Protein AF-A0A8T4TAS7-F1 (afdb_monomer_lite)

pLDDT: mean 88.68, std 10.16, range [43.97, 97.62]

Radius of gyration: 20.73 Å; chains: 1; bounding box: 44×50×58 Å

Foldseek 3Di:
DPPVVVVLLLLLLLLLQLLLLLLCLVVDPDPVSLLVSLVSLCVSQPVPDVVSSVQSPVDSVSVNVSSVVSSVVSLVVCVVVCVVCVVVLLVLLQVLLQVVQLVCQQPLLVNLVSLCLLQPSLDDQDFQDFVNQLVVQQVVQVVVVHDSPDDTGDRVVVSSVVSSVVSSVQWDFDDDPPGGRTIGGPSVVSSVSLNRSSSSSSSSNSSVVVVVVVVVVVVVVVVVVVD

Structure (mmCIF, N/CA/C/O backbone):
data_AF-A0A8T4TAS7-F1
#
_entry.id   AF-A0A8T4TAS7-F1
#
loop_
_atom_site.group_PDB
_atom_site.id
_atom_site.type_symbol
_atom_site.label_atom_id
_atom_site.label_alt_id
_atom_site.label_comp_id
_atom_site.label_asym_id
_atom_site.label_entity_id
_atom_site.label_seq_id
_atom_site.pdbx_PDB_ins_code
_atom_site.Cartn_x
_atom_site.Cartn_y
_atom_site.Cartn_z
_atom_site.occupancy
_atom_site.B_iso_or_equiv
_atom_site.auth_seq_id
_atom_site.auth_comp_id
_atom_site.auth_asym_id
_atom_site.auth_atom_id
_atom_site.pdbx_PDB_model_num
ATOM 1 N N . MET A 1 1 ? -21.997 -5.767 -20.483 1.00 43.97 1 MET A N 1
ATOM 2 C CA . MET A 1 1 ? -21.090 -4.806 -19.816 1.00 43.97 1 MET A CA 1
ATOM 3 C C . MET A 1 1 ? -20.151 -5.613 -18.934 1.00 43.97 1 MET A C 1
ATOM 5 O O . MET A 1 1 ? -20.674 -6.153 -17.975 1.00 43.97 1 MET A O 1
ATOM 9 N N . ASN A 1 2 ? -18.865 -5.811 -19.283 1.00 50.88 2 ASN A N 1
ATOM 10 C CA . ASN A 1 2 ? -17.869 -6.357 -18.328 1.00 50.88 2 ASN A CA 1
ATOM 11 C C . ASN A 1 2 ? -16.399 -6.405 -18.803 1.00 50.88 2 ASN A C 1
ATOM 13 O O . ASN A 1 2 ? -15.526 -6.444 -17.947 1.00 50.88 2 ASN A O 1
ATOM 17 N N . GLU A 1 3 ? -16.077 -6.360 -20.102 1.00 49.22 3 GLU A N 1
ATOM 18 C CA . GLU A 1 3 ? -14.662 -6.455 -20.538 1.00 49.22 3 GLU A CA 1
ATOM 19 C C . GLU A 1 3 ? -13.817 -5.230 -20.159 1.00 49.22 3 GLU A C 1
ATOM 21 O O . GLU A 1 3 ? -12.714 -5.381 -19.641 1.00 49.22 3 GLU A O 1
ATOM 26 N N . ASN A 1 4 ? -14.346 -4.011 -20.331 1.00 59.00 4 ASN A N 1
ATOM 27 C CA . ASN A 1 4 ? -13.601 -2.787 -19.999 1.00 59.00 4 ASN A CA 1
ATOM 28 C C . ASN A 1 4 ? -13.312 -2.648 -18.494 1.00 59.00 4 ASN A C 1
ATOM 30 O O . ASN A 1 4 ? -12.286 -2.086 -18.124 1.00 59.00 4 ASN A O 1
ATOM 34 N N . LYS A 1 5 ? -14.183 -3.188 -17.628 1.00 57.75 5 LYS A N 1
ATOM 35 C CA . LYS A 1 5 ? -13.998 -3.149 -16.170 1.00 57.75 5 LYS A CA 1
ATOM 36 C C . LYS A 1 5 ? -12.931 -4.143 -15.708 1.00 57.75 5 LYS A C 1
ATOM 38 O O . LYS A 1 5 ? -12.054 -3.757 -14.944 1.00 57.75 5 LYS A O 1
ATOM 43 N N . LEU A 1 6 ? -12.964 -5.376 -16.225 1.00 61.50 6 LEU A N 1
ATOM 44 C CA . LEU A 1 6 ? -11.925 -6.383 -15.964 1.00 61.50 6 LEU A CA 1
ATOM 45 C C . LEU A 1 6 ? -10.541 -5.865 -16.381 1.00 61.50 6 LEU A C 1
ATOM 47 O O . LEU A 1 6 ? -9.571 -6.006 -15.645 1.00 61.50 6 LEU A O 1
ATOM 51 N N . LYS A 1 7 ? -10.477 -5.146 -17.507 1.00 83.94 7 LYS A N 1
ATOM 52 C CA . LYS A 1 7 ? -9.241 -4.532 -17.996 1.00 83.94 7 LYS A CA 1
ATOM 53 C C . LYS A 1 7 ? -8.696 -3.431 -17.071 1.00 83.94 7 LYS A C 1
ATOM 55 O O . LYS A 1 7 ? -7.482 -3.307 -16.940 1.00 83.94 7 LYS A O 1
ATOM 60 N N . LEU A 1 8 ? -9.563 -2.627 -16.446 1.00 91.62 8 LEU A N 1
ATOM 61 C CA . LEU A 1 8 ? -9.144 -1.564 -15.525 1.00 91.62 8 LEU A CA 1
ATOM 62 C C . LEU A 1 8 ? -8.640 -2.137 -14.197 1.00 91.62 8 LEU A C 1
ATOM 64 O O . LEU A 1 8 ? -7.591 -1.715 -13.722 1.00 91.62 8 LEU A O 1
ATOM 68 N N . GLU A 1 9 ? -9.351 -3.106 -13.614 1.00 92.94 9 GLU A N 1
ATOM 69 C CA . GLU A 1 9 ? -8.946 -3.732 -12.348 1.00 92.94 9 GLU A CA 1
ATOM 70 C C . GLU A 1 9 ? -7.560 -4.380 -12.465 1.00 92.94 9 GLU A C 1
ATOM 72 O O . GLU A 1 9 ? -6.697 -4.128 -11.623 1.00 92.94 9 GLU A O 1
ATOM 77 N N . ASP A 1 10 ? -7.299 -5.119 -13.546 1.00 93.06 10 ASP A N 1
ATOM 78 C CA . ASP A 1 10 ? -5.984 -5.715 -13.805 1.00 93.06 10 ASP A CA 1
ATOM 79 C C . ASP A 1 10 ? -4.883 -4.654 -13.948 1.00 93.06 10 ASP A C 1
ATOM 81 O O . ASP A 1 10 ? -3.777 -4.822 -13.424 1.00 93.06 10 ASP A O 1
ATOM 85 N N . MET A 1 11 ? -5.177 -3.529 -14.609 1.00 94.38 11 MET A N 1
ATOM 86 C CA . MET A 1 11 ? -4.223 -2.424 -14.735 1.00 94.38 11 MET A CA 1
ATOM 87 C C . MET A 1 11 ? -3.958 -1.720 -13.398 1.00 94.38 11 MET A C 1
ATOM 89 O O . MET A 1 11 ? -2.805 -1.407 -13.109 1.00 94.38 11 MET A O 1
ATOM 93 N N . LEU A 1 12 ? -4.971 -1.536 -12.544 1.00 96.81 12 LEU A N 1
ATOM 94 C CA . LEU A 1 12 ? -4.791 -1.007 -11.185 1.00 96.81 12 LEU A CA 1
ATOM 95 C C . LEU A 1 12 ? -3.957 -1.962 -10.321 1.00 96.81 12 LEU A C 1
ATOM 97 O O . LEU A 1 12 ? -3.023 -1.534 -9.645 1.00 96.81 12 LEU A O 1
ATOM 101 N N . MET A 1 13 ? -4.241 -3.266 -10.385 1.00 96.56 13 MET A N 1
ATOM 102 C CA . MET A 1 13 ? -3.450 -4.291 -9.697 1.00 96.56 13 MET A CA 1
ATOM 103 C C . MET A 1 13 ? -1.990 -4.272 -10.152 1.00 96.56 13 MET A C 1
ATOM 105 O O . MET A 1 13 ? -1.078 -4.409 -9.334 1.00 96.56 13 MET A O 1
ATOM 109 N N . ASN A 1 14 ? -1.767 -4.072 -11.449 1.00 95.69 14 ASN A N 1
ATOM 110 C CA . ASN A 1 14 ? -0.439 -4.000 -12.025 1.00 95.69 14 ASN A CA 1
ATOM 111 C C . ASN A 1 14 ? 0.324 -2.732 -11.600 1.00 95.69 14 ASN A C 1
ATOM 113 O O . ASN A 1 14 ? 1.451 -2.851 -11.118 1.00 95.69 14 ASN A O 1
ATOM 117 N N . ILE A 1 15 ? -0.287 -1.546 -11.711 1.00 97.31 15 ILE A N 1
ATOM 118 C CA . ILE A 1 15 ? 0.321 -0.273 -11.286 1.00 97.31 15 ILE A CA 1
ATOM 119 C C . ILE A 1 15 ? 0.635 -0.310 -9.788 1.00 97.31 15 ILE A C 1
ATOM 121 O O . ILE A 1 15 ? 1.764 -0.024 -9.398 1.00 97.31 15 ILE A O 1
ATOM 125 N N . GLY A 1 16 ? -0.318 -0.733 -8.950 1.00 96.50 16 GLY A N 1
ATOM 126 C CA . GLY A 1 16 ? -0.097 -0.859 -7.508 1.00 96.50 16 GLY A CA 1
ATOM 127 C C . GLY A 1 16 ? 0.987 -1.886 -7.164 1.00 96.50 16 GLY A C 1
ATOM 128 O O . GLY A 1 16 ? 1.764 -1.691 -6.232 1.00 96.50 16 GLY A O 1
ATOM 129 N N . GLY A 1 17 ? 1.086 -2.972 -7.936 1.00 96.12 17 GLY A N 1
ATOM 130 C CA . GLY A 1 17 ? 2.170 -3.947 -7.817 1.00 96.12 17 GLY A CA 1
ATOM 131 C C . GLY A 1 17 ? 3.539 -3.359 -8.161 1.00 96.12 17 GLY A C 1
ATOM 132 O O . GLY A 1 17 ? 4.495 -3.569 -7.414 1.00 96.12 17 GLY A O 1
ATOM 133 N N . LEU A 1 18 ? 3.635 -2.606 -9.261 1.00 96.75 18 LEU A N 1
ATOM 134 C CA . LEU A 1 18 ? 4.868 -1.935 -9.669 1.00 96.75 18 LEU A CA 1
ATOM 135 C C . LEU A 1 18 ? 5.283 -0.861 -8.663 1.00 96.75 18 LEU A C 1
ATOM 137 O O . LEU A 1 18 ? 6.463 -0.795 -8.333 1.00 96.75 18 LEU A O 1
ATOM 141 N N . ASN A 1 19 ? 4.338 -0.089 -8.120 1.00 96.56 19 ASN A N 1
ATOM 142 C CA . ASN A 1 19 ? 4.631 0.913 -7.097 1.00 96.56 19 ASN A CA 1
ATOM 143 C C . ASN A 1 19 ? 5.182 0.264 -5.812 1.00 96.56 19 ASN A C 1
ATOM 145 O O . ASN A 1 19 ? 6.228 0.672 -5.318 1.00 96.56 19 ASN A O 1
ATOM 149 N N . SER A 1 20 ? 4.590 -0.847 -5.347 1.00 94.12 20 SER A N 1
ATOM 150 C CA . SER A 1 20 ? 5.170 -1.634 -4.244 1.00 94.12 20 SER A CA 1
ATOM 151 C C . SER A 1 20 ? 6.595 -2.130 -4.548 1.00 94.12 20 SER A C 1
ATOM 153 O O . SER A 1 20 ? 7.429 -2.220 -3.646 1.00 94.12 20 SER A O 1
ATOM 155 N N . VAL A 1 21 ? 6.896 -2.504 -5.798 1.00 95.00 21 VAL A N 1
ATOM 156 C CA . VAL A 1 21 ? 8.259 -2.903 -6.190 1.00 95.00 21 VAL A CA 1
ATOM 157 C C . VAL A 1 21 ? 9.201 -1.701 -6.188 1.00 95.00 21 VAL A C 1
ATOM 159 O O . VAL A 1 21 ? 10.304 -1.825 -5.660 1.00 95.00 21 VAL A O 1
ATOM 162 N N . LEU A 1 22 ? 8.765 -0.552 -6.705 1.00 94.69 22 LEU A N 1
ATOM 163 C CA . LEU A 1 22 ? 9.526 0.695 -6.730 1.00 94.69 22 LEU A CA 1
ATOM 164 C C . LEU A 1 22 ? 9.923 1.151 -5.321 1.00 94.69 22 LEU A C 1
ATOM 166 O O . LEU A 1 22 ? 11.109 1.323 -5.046 1.00 94.69 22 LEU A O 1
ATOM 170 N N . THR A 1 23 ? 8.961 1.253 -4.401 1.00 91.44 23 THR A N 1
ATOM 171 C CA . THR A 1 23 ? 9.220 1.626 -3.000 1.00 91.44 23 THR A CA 1
ATOM 172 C C . THR A 1 23 ? 10.244 0.691 -2.360 1.00 91.44 23 THR A C 1
ATOM 174 O O . THR A 1 23 ? 11.171 1.122 -1.676 1.00 91.44 23 THR A O 1
ATOM 177 N N . ARG A 1 24 ? 10.137 -0.615 -2.626 1.00 91.12 24 ARG A N 1
ATOM 178 C CA . ARG A 1 24 ? 11.081 -1.605 -2.095 1.00 91.12 24 ARG A CA 1
ATOM 179 C C . ARG A 1 24 ? 12.449 -1.548 -2.765 1.00 91.12 24 ARG A C 1
ATOM 181 O O . ARG A 1 24 ? 13.429 -1.840 -2.090 1.00 91.12 24 ARG A O 1
ATOM 188 N N . LEU A 1 25 ? 12.534 -1.198 -4.050 1.00 91.06 25 LEU A N 1
ATOM 189 C CA . LEU A 1 25 ? 13.802 -0.986 -4.754 1.00 91.06 25 LEU A CA 1
ATOM 190 C C . LEU A 1 25 ? 14.551 0.214 -4.174 1.00 91.06 25 LEU A C 1
ATOM 192 O O . LEU A 1 25 ? 15.735 0.075 -3.868 1.00 91.06 25 LEU A O 1
ATOM 196 N N . ASN A 1 26 ? 13.848 1.324 -3.935 1.00 88.25 26 ASN A N 1
ATOM 197 C CA . ASN A 1 26 ? 14.398 2.527 -3.302 1.00 88.25 26 ASN A CA 1
ATOM 198 C C . ASN A 1 26 ? 14.988 2.244 -1.910 1.00 88.25 26 ASN A C 1
ATOM 200 O O . ASN A 1 26 ? 15.995 2.833 -1.529 1.00 88.25 26 ASN A O 1
ATOM 204 N N . ASN A 1 27 ? 14.416 1.276 -1.193 1.00 85.81 27 ASN A N 1
ATOM 205 C CA . ASN A 1 27 ? 14.818 0.923 0.169 1.00 85.81 27 ASN A CA 1
ATOM 206 C C . ASN A 1 27 ? 15.722 -0.319 0.262 1.00 85.81 27 ASN A C 1
ATOM 208 O O . ASN A 1 27 ? 16.123 -0.723 1.356 1.00 85.81 27 ASN A O 1
ATOM 212 N N . ALA A 1 28 ? 16.032 -0.979 -0.857 1.00 87.44 28 ALA A N 1
ATOM 213 C CA . ALA A 1 28 ? 16.802 -2.217 -0.841 1.00 87.44 28 ALA A CA 1
ATOM 214 C C . ALA A 1 28 ? 18.305 -1.940 -0.706 1.00 87.44 28 ALA A C 1
ATOM 216 O O . ALA A 1 28 ? 18.974 -1.554 -1.667 1.00 87.44 28 ALA A O 1
ATOM 217 N N . GLU A 1 29 ? 18.873 -2.237 0.462 1.00 84.44 29 GLU A N 1
ATOM 218 C CA . GLU A 1 29 ? 20.319 -2.125 0.709 1.00 84.44 29 GLU A CA 1
ATOM 219 C C . GLU A 1 29 ? 21.106 -3.341 0.193 1.00 84.44 29 GLU A C 1
ATOM 221 O O . GLU A 1 29 ? 22.243 -3.220 -0.263 1.00 84.44 29 GLU A O 1
ATOM 226 N N . LYS A 1 30 ? 20.500 -4.535 0.239 1.00 87.81 30 LYS A N 1
ATOM 227 C CA . LYS A 1 30 ? 21.176 -5.804 -0.067 1.00 87.81 30 LYS A CA 1
ATOM 228 C C . LYS A 1 30 ? 20.943 -6.249 -1.505 1.00 87.81 30 LYS A C 1
ATOM 230 O O . LYS A 1 30 ? 19.816 -6.278 -1.994 1.00 87.81 30 LYS A O 1
ATOM 235 N N . GLN A 1 31 ? 22.004 -6.733 -2.149 1.00 84.81 31 GLN A N 1
ATOM 23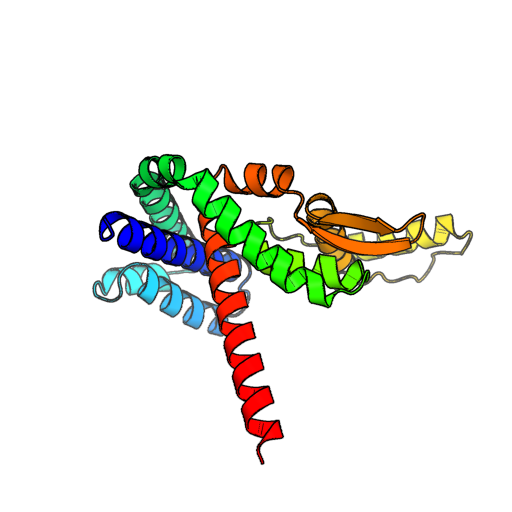6 C CA . GLN A 1 31 ? 21.946 -7.240 -3.524 1.00 84.81 31 GLN A CA 1
ATOM 237 C C . GLN A 1 31 ? 20.945 -8.395 -3.699 1.00 84.81 31 GLN A C 1
ATOM 239 O O . GLN A 1 31 ? 20.210 -8.423 -4.681 1.00 84.81 31 GLN A O 1
ATOM 244 N N . GLY A 1 32 ? 20.873 -9.327 -2.742 1.00 84.88 32 GLY A N 1
ATOM 245 C CA . GLY A 1 32 ? 19.938 -10.458 -2.814 1.00 84.88 32 GLY A CA 1
ATOM 246 C C . GLY A 1 32 ? 18.463 -10.038 -2.811 1.00 84.88 32 GLY A C 1
ATOM 247 O O . GLY A 1 32 ? 17.650 -10.652 -3.502 1.00 84.88 32 GLY A O 1
ATOM 248 N N . ASP A 1 33 ? 18.124 -8.966 -2.091 1.00 89.06 33 ASP A N 1
ATOM 249 C CA . ASP A 1 33 ? 16.766 -8.416 -2.081 1.00 89.06 33 ASP A CA 1
ATOM 250 C C . ASP A 1 33 ? 16.452 -7.731 -3.414 1.00 89.06 33 ASP A C 1
ATOM 252 O O . ASP A 1 33 ? 15.374 -7.938 -3.974 1.00 89.06 33 ASP A O 1
ATOM 256 N N . ARG A 1 34 ? 17.431 -7.018 -3.988 1.00 89.75 34 ARG A N 1
ATOM 257 C CA . ARG A 1 34 ? 17.307 -6.388 -5.312 1.00 89.75 34 ARG A CA 1
ATOM 258 C C . ARG A 1 34 ? 17.025 -7.400 -6.419 1.00 89.75 34 ARG A C 1
ATOM 260 O O . ARG A 1 34 ? 16.121 -7.175 -7.211 1.00 89.75 34 ARG A O 1
ATOM 267 N N . VAL A 1 35 ? 17.701 -8.553 -6.438 1.00 91.00 35 VAL A N 1
ATOM 268 C CA . VAL A 1 35 ? 17.465 -9.593 -7.463 1.00 91.00 35 VAL A CA 1
ATOM 269 C C . VAL A 1 35 ? 16.008 -10.071 -7.470 1.00 91.00 35 VAL A C 1
ATOM 271 O O . VAL A 1 35 ? 15.400 -10.195 -8.533 1.00 91.00 35 VAL A O 1
ATOM 274 N N . LYS A 1 36 ? 15.413 -10.291 -6.290 1.00 92.62 36 LYS A N 1
ATOM 275 C CA . LYS A 1 36 ? 13.997 -10.687 -6.179 1.00 92.62 36 LYS A CA 1
ATOM 276 C C . LYS A 1 36 ? 13.056 -9.581 -6.660 1.00 92.62 36 LYS A C 1
ATOM 278 O O . LYS A 1 36 ? 12.020 -9.865 -7.264 1.00 92.62 36 LYS A O 1
ATOM 283 N N . LEU A 1 37 ? 13.410 -8.325 -6.396 1.00 94.94 37 LEU A N 1
ATOM 284 C CA . LEU A 1 37 ? 12.643 -7.166 -6.847 1.00 94.94 37 LEU A CA 1
ATOM 285 C C . LEU A 1 37 ? 12.726 -6.986 -8.365 1.00 94.94 37 LEU A C 1
ATOM 287 O O . LEU A 1 37 ? 11.693 -6.754 -8.982 1.00 94.94 37 LEU A O 1
ATOM 291 N N . TYR A 1 38 ? 13.888 -7.206 -8.986 1.00 95.06 38 TYR A N 1
ATOM 292 C CA . TYR A 1 38 ? 14.033 -7.188 -10.447 1.00 95.06 38 TYR A CA 1
ATOM 293 C C . TYR A 1 38 ? 13.172 -8.257 -11.116 1.00 95.06 38 TYR A C 1
ATOM 295 O O . TYR A 1 38 ? 12.468 -7.969 -12.077 1.00 95.06 38 TYR A O 1
ATOM 303 N N . GLN A 1 39 ? 13.153 -9.478 -10.577 1.00 93.44 39 GLN A N 1
ATOM 304 C CA . GLN A 1 39 ? 12.273 -10.534 -11.087 1.00 93.44 39 GLN A CA 1
ATOM 305 C C . GLN A 1 39 ? 10.792 -10.166 -10.940 1.00 93.44 39 GLN A C 1
ATOM 307 O O . GLN A 1 39 ? 10.002 -10.417 -11.847 1.00 93.44 39 GLN A O 1
ATOM 312 N N . SER A 1 40 ? 10.414 -9.539 -9.823 1.00 94.94 40 SER A N 1
ATOM 313 C CA . SER A 1 40 ? 9.038 -9.078 -9.601 1.00 94.94 40 SER A CA 1
ATOM 314 C C . SER A 1 40 ? 8.652 -7.966 -10.586 1.00 94.94 40 SER A C 1
ATOM 316 O O . SER A 1 40 ? 7.584 -8.034 -11.189 1.00 94.94 40 SER A O 1
ATOM 318 N N . ALA A 1 41 ? 9.536 -6.985 -10.800 1.00 95.50 41 ALA A N 1
ATOM 319 C CA . ALA A 1 41 ? 9.358 -5.937 -11.803 1.00 95.50 41 ALA A CA 1
ATOM 320 C C . ALA A 1 41 ? 9.235 -6.531 -13.211 1.00 95.50 41 ALA A C 1
ATOM 322 O O . ALA A 1 41 ? 8.310 -6.184 -13.931 1.00 95.50 41 ALA A O 1
ATOM 323 N N . TYR A 1 42 ? 10.099 -7.477 -13.582 1.00 95.69 42 TYR A N 1
ATOM 324 C CA . TYR A 1 42 ? 10.068 -8.144 -14.884 1.00 95.69 42 TYR A CA 1
ATOM 325 C C . TYR A 1 42 ? 8.712 -8.802 -15.170 1.00 95.69 42 TYR A C 1
ATOM 327 O O . TYR A 1 42 ? 8.119 -8.564 -16.219 1.00 95.69 42 TYR A O 1
ATOM 335 N N . GLN A 1 43 ? 8.184 -9.557 -14.201 1.00 95.31 43 GLN A N 1
ATOM 336 C CA . GLN A 1 43 ? 6.875 -10.212 -14.315 1.00 95.31 43 GLN A CA 1
ATOM 337 C C . GLN A 1 43 ? 5.717 -9.221 -14.464 1.00 95.31 43 GLN A C 1
ATOM 339 O O . GLN A 1 43 ? 4.725 -9.524 -15.121 1.00 95.31 43 GLN A O 1
ATOM 344 N N . LEU A 1 44 ? 5.829 -8.043 -13.850 1.00 94.50 44 LEU A N 1
ATOM 345 C CA . LEU A 1 44 ? 4.795 -7.015 -13.905 1.00 94.50 44 LEU A CA 1
ATOM 346 C C . LEU A 1 44 ? 4.914 -6.117 -15.139 1.00 94.50 44 LEU A C 1
ATOM 348 O O . LEU A 1 44 ? 3.893 -5.639 -15.632 1.00 94.50 44 LEU A O 1
ATOM 352 N N . ILE A 1 45 ? 6.125 -5.854 -15.632 1.00 94.88 45 ILE A N 1
ATOM 353 C CA . ILE A 1 45 ? 6.361 -5.019 -16.812 1.00 94.88 45 ILE A CA 1
ATOM 354 C C . ILE A 1 45 ? 6.028 -5.820 -18.067 1.00 94.88 45 ILE A C 1
ATOM 356 O O . ILE A 1 45 ? 5.034 -5.511 -18.721 1.00 94.88 45 ILE A O 1
ATOM 360 N N . ASP A 1 46 ? 6.835 -6.827 -18.391 1.00 91.88 46 ASP A N 1
ATOM 361 C CA . ASP A 1 46 ? 6.654 -7.677 -19.565 1.00 91.88 46 ASP A CA 1
ATOM 362 C C . ASP A 1 46 ? 7.567 -8.913 -19.458 1.00 91.88 46 ASP A C 1
ATOM 364 O O . ASP A 1 46 ? 8.747 -8.844 -19.815 1.00 91.88 46 ASP A O 1
ATOM 368 N N . PRO A 1 47 ? 7.047 -10.062 -18.990 1.00 89.81 47 PRO A N 1
ATOM 369 C CA . PRO A 1 47 ? 7.839 -11.278 -18.846 1.00 89.81 47 PRO A CA 1
ATOM 370 C C . PRO A 1 47 ? 8.188 -11.953 -20.180 1.00 89.81 47 PRO A C 1
ATOM 372 O O . PRO A 1 47 ? 8.898 -12.962 -20.173 1.00 89.81 47 PRO A O 1
ATOM 375 N N . SER A 1 48 ? 7.678 -11.450 -21.308 1.00 91.06 48 SER A N 1
ATOM 376 C CA . SER A 1 48 ? 7.981 -11.973 -22.643 1.00 91.06 48 SER A CA 1
ATOM 377 C C . SER A 1 48 ? 9.148 -11.255 -23.322 1.00 91.06 48 SER A C 1
ATOM 379 O O . SER A 1 48 ? 9.700 -11.778 -24.290 1.00 91.06 48 SER A O 1
ATOM 381 N N . ASN A 1 49 ? 9.556 -10.095 -22.799 1.00 91.62 49 ASN A N 1
ATOM 382 C CA . ASN A 1 49 ? 10.600 -9.267 -23.383 1.00 91.62 49 ASN A CA 1
ATOM 383 C C . ASN A 1 49 ? 11.905 -9.336 -22.563 1.00 91.62 49 ASN A C 1
ATOM 385 O O . ASN A 1 49 ? 12.042 -8.597 -21.585 1.00 91.62 49 ASN A O 1
ATOM 389 N N . PRO A 1 50 ? 12.899 -10.153 -22.960 1.00 89.38 50 PRO A N 1
ATOM 390 C CA . PRO A 1 50 ? 14.132 -10.339 -22.190 1.00 89.38 50 PRO A CA 1
ATOM 391 C C . PRO A 1 50 ? 14.946 -9.048 -21.999 1.00 89.38 50 PRO A C 1
ATOM 393 O O . PRO A 1 50 ? 15.695 -8.943 -21.024 1.00 89.38 50 PRO A O 1
ATOM 396 N N . ASP A 1 51 ? 14.772 -8.043 -22.861 1.00 92.44 51 ASP A N 1
ATOM 397 C CA . ASP A 1 51 ? 15.459 -6.753 -22.733 1.00 92.44 51 ASP A CA 1
ATOM 398 C C . ASP A 1 51 ? 15.027 -5.999 -21.469 1.00 92.44 51 ASP A C 1
ATOM 400 O O . ASP A 1 51 ? 15.827 -5.280 -20.870 1.00 92.44 51 ASP A O 1
ATOM 404 N N . VAL A 1 52 ? 13.798 -6.227 -20.989 1.00 91.31 52 VAL A N 1
ATOM 405 C CA . VAL A 1 52 ? 13.317 -5.655 -19.724 1.00 91.31 52 VAL A CA 1
ATOM 406 C C . VAL A 1 52 ? 14.145 -6.174 -18.554 1.00 91.31 52 VAL A C 1
ATOM 408 O O . VAL A 1 52 ? 14.558 -5.394 -17.699 1.00 91.31 52 VAL A O 1
ATOM 411 N N . LEU A 1 53 ? 14.425 -7.480 -18.507 1.00 92.12 53 LEU A N 1
ATOM 412 C CA . LEU A 1 53 ? 15.251 -8.044 -17.440 1.00 92.12 53 LEU A CA 1
ATOM 413 C C . LEU A 1 53 ? 16.698 -7.546 -17.536 1.00 92.12 53 LEU A C 1
ATOM 415 O O . LEU A 1 53 ? 17.319 -7.268 -16.508 1.00 92.12 53 LEU A O 1
ATOM 419 N N . THR A 1 54 ? 17.220 -7.398 -18.755 1.00 92.56 54 THR A N 1
ATOM 420 C CA . THR A 1 54 ? 18.551 -6.825 -18.996 1.00 92.56 54 THR A CA 1
ATOM 421 C C . THR A 1 54 ? 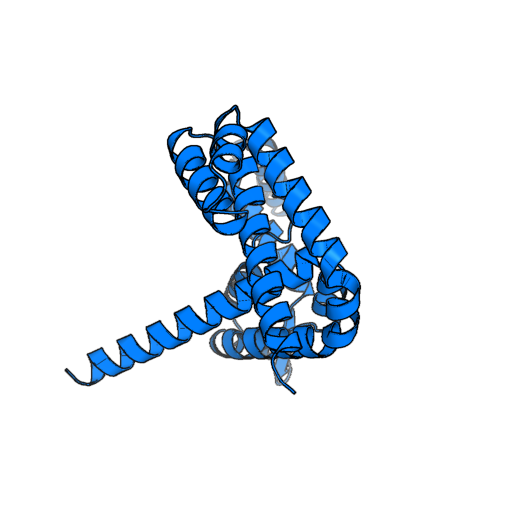18.661 -5.415 -18.418 1.00 92.56 54 THR A C 1
ATOM 423 O O . THR A 1 54 ? 19.583 -5.147 -17.648 1.00 92.56 54 THR A O 1
ATOM 426 N N . GLU A 1 55 ? 17.697 -4.534 -18.694 1.00 92.56 55 GLU A N 1
ATOM 427 C CA . GLU A 1 55 ? 17.737 -3.163 -18.171 1.00 92.56 55 GLU A CA 1
ATOM 428 C C . GLU A 1 55 ? 17.540 -3.125 -16.647 1.00 92.56 55 GLU A C 1
ATOM 430 O O . GLU A 1 55 ? 18.298 -2.457 -15.944 1.00 92.56 55 GLU A O 1
ATOM 435 N N . LEU A 1 56 ? 16.605 -3.917 -16.105 1.00 93.19 56 LEU A N 1
ATOM 436 C CA . LEU A 1 56 ? 16.371 -4.008 -14.656 1.00 93.19 56 LEU A CA 1
ATOM 437 C C . LEU A 1 56 ? 17.599 -4.509 -13.880 1.00 93.19 56 LEU A C 1
ATOM 439 O O . LEU A 1 56 ? 17.785 -4.163 -12.717 1.00 93.19 56 LEU A O 1
ATOM 443 N N . THR A 1 57 ? 18.432 -5.352 -14.489 1.00 93.06 57 THR A N 1
ATOM 444 C CA . THR A 1 57 ? 19.603 -5.944 -13.820 1.00 93.06 57 THR A CA 1
ATOM 445 C C . THR A 1 57 ? 20.897 -5.172 -14.060 1.00 93.06 57 THR A C 1
ATOM 447 O O . THR A 1 57 ? 21.894 -5.452 -13.393 1.00 93.06 57 THR A O 1
ATOM 450 N N . ARG A 1 58 ? 20.885 -4.170 -14.950 1.00 91.94 58 ARG A N 1
ATOM 451 C CA . ARG A 1 58 ? 22.057 -3.366 -15.314 1.00 91.94 58 ARG A CA 1
ATOM 452 C C . ARG A 1 58 ? 22.680 -2.668 -14.106 1.00 91.94 58 ARG A C 1
ATOM 454 O O . ARG A 1 58 ? 23.888 -2.744 -13.903 1.00 91.94 58 ARG A O 1
ATOM 461 N N . ASN A 1 59 ? 21.867 -1.955 -13.333 1.00 90.00 59 ASN A N 1
ATOM 462 C CA . ASN A 1 59 ? 22.230 -1.335 -12.060 1.00 90.00 59 ASN A CA 1
ATOM 463 C C . ASN A 1 59 ? 20.940 -0.909 -11.313 1.00 90.00 59 ASN A C 1
ATOM 465 O O . ASN A 1 59 ? 19.869 -0.882 -11.922 1.00 90.00 59 ASN A O 1
ATOM 469 N N . PRO A 1 60 ? 21.015 -0.577 -10.010 1.00 89.50 60 PRO A N 1
ATOM 470 C CA . PRO A 1 60 ? 19.831 -0.220 -9.222 1.00 89.50 60 PRO A CA 1
ATOM 471 C C . PRO A 1 60 ? 19.065 1.005 -9.741 1.00 89.50 60 PRO A C 1
ATOM 473 O O . PRO A 1 60 ? 17.841 1.012 -9.697 1.00 89.50 60 PRO A O 1
ATOM 476 N N . GLU A 1 61 ? 19.771 2.017 -10.244 1.00 92.31 61 GLU A N 1
ATOM 477 C CA . GLU A 1 61 ? 19.173 3.261 -10.742 1.00 92.31 61 GLU A CA 1
ATOM 478 C C . GLU A 1 61 ? 18.403 3.023 -12.048 1.00 92.31 61 GLU A C 1
ATOM 480 O O . GLU A 1 61 ? 17.251 3.431 -12.164 1.00 92.31 61 GLU A O 1
ATOM 485 N N . SER A 1 62 ? 18.977 2.256 -12.982 1.00 92.62 62 SER A N 1
ATOM 486 C CA . SER A 1 62 ? 18.288 1.780 -14.191 1.00 92.62 62 SER A CA 1
ATOM 487 C C . SER A 1 62 ? 16.983 1.055 -13.851 1.00 92.62 62 SER A C 1
ATOM 489 O O . SER A 1 62 ? 15.966 1.277 -14.504 1.00 92.62 62 SER A O 1
ATOM 491 N N . ALA A 1 63 ? 16.985 0.213 -12.811 1.00 93.19 63 ALA A N 1
ATOM 492 C CA . ALA A 1 63 ? 15.786 -0.506 -12.395 1.00 93.19 63 ALA A CA 1
ATOM 493 C C . ALA A 1 63 ? 14.686 0.432 -11.878 1.00 93.19 63 ALA A C 1
ATOM 495 O O . ALA A 1 63 ? 13.525 0.268 -12.248 1.00 93.19 63 ALA A O 1
ATOM 496 N N . ILE A 1 64 ? 15.057 1.408 -11.043 1.00 94.75 64 ILE A N 1
ATOM 497 C CA . ILE A 1 64 ? 14.149 2.431 -10.506 1.00 94.75 64 ILE A CA 1
ATOM 498 C C . ILE A 1 64 ? 13.529 3.229 -11.657 1.00 94.75 64 ILE A C 1
ATOM 500 O O . ILE A 1 64 ? 12.307 3.231 -11.795 1.00 94.75 64 ILE A O 1
ATOM 504 N N . ILE A 1 65 ? 14.362 3.783 -12.546 1.00 95.69 65 ILE A N 1
ATOM 505 C CA . ILE A 1 65 ? 13.920 4.576 -13.704 1.00 95.69 65 ILE A CA 1
ATOM 506 C C . ILE A 1 65 ? 12.976 3.761 -14.594 1.00 95.69 65 ILE A C 1
ATOM 508 O O . ILE A 1 65 ? 11.912 4.239 -14.982 1.00 95.69 65 ILE A O 1
ATOM 512 N N . GLN A 1 66 ? 13.332 2.511 -14.905 1.00 95.94 66 GLN A N 1
ATOM 513 C CA . GLN A 1 66 ? 12.514 1.658 -15.763 1.00 95.94 66 GLN A CA 1
ATOM 514 C C . GLN A 1 66 ? 11.135 1.384 -15.145 1.00 95.94 66 GLN A C 1
ATOM 516 O O . GLN A 1 66 ? 10.122 1.434 -15.846 1.00 95.94 66 GLN A O 1
ATOM 521 N N . VAL A 1 67 ? 11.078 1.096 -13.842 1.00 96.62 67 VAL A N 1
ATOM 522 C CA . VAL A 1 67 ? 9.811 0.860 -13.137 1.00 96.62 67 VAL A CA 1
ATOM 523 C C . VAL A 1 67 ? 8.978 2.144 -13.078 1.00 96.62 67 VAL A C 1
ATOM 525 O O . VAL A 1 67 ? 7.796 2.102 -13.419 1.00 96.62 67 VAL A O 1
ATOM 528 N N . GLU A 1 68 ? 9.583 3.282 -12.730 1.00 96.12 68 GLU A N 1
ATOM 529 C CA . GLU A 1 68 ? 8.927 4.598 -12.697 1.00 96.12 68 GLU A CA 1
ATOM 530 C C . GLU A 1 68 ? 8.329 4.981 -14.052 1.00 96.12 68 GLU A C 1
ATOM 532 O O . GLU A 1 68 ? 7.158 5.359 -14.134 1.00 96.12 68 GLU A O 1
ATOM 537 N N . MET A 1 69 ? 9.092 4.817 -15.137 1.00 96.06 69 MET A N 1
ATOM 538 C CA . MET A 1 69 ? 8.624 5.106 -16.493 1.00 96.06 69 MET A CA 1
ATOM 539 C C . MET A 1 69 ? 7.412 4.253 -16.877 1.00 96.06 69 MET A C 1
ATOM 541 O O . MET A 1 69 ? 6.460 4.759 -17.477 1.00 96.06 69 MET A O 1
ATOM 545 N N . VAL A 1 70 ? 7.422 2.960 -16.534 1.00 96.06 70 VAL A N 1
ATOM 546 C CA . VAL A 1 70 ? 6.298 2.063 -16.836 1.00 96.06 70 VAL A CA 1
ATOM 547 C C . VAL A 1 70 ? 5.068 2.420 -16.003 1.00 96.06 70 VAL A C 1
ATOM 549 O O . VAL A 1 70 ? 3.965 2.436 -16.554 1.00 96.06 70 VAL A O 1
ATOM 552 N N . ILE A 1 71 ? 5.238 2.741 -14.716 1.00 96.44 71 ILE A N 1
ATOM 553 C CA . ILE A 1 71 ? 4.150 3.219 -13.851 1.00 96.44 71 ILE A CA 1
ATOM 554 C C . ILE A 1 71 ? 3.528 4.484 -14.445 1.00 96.44 71 ILE A C 1
ATOM 556 O O . ILE A 1 71 ? 2.321 4.507 -14.677 1.00 96.44 71 ILE A O 1
ATOM 560 N N . GLY A 1 72 ? 4.342 5.502 -14.743 1.00 96.12 72 GLY A N 1
ATOM 561 C CA . GLY A 1 72 ? 3.870 6.784 -15.268 1.00 96.12 72 GLY A CA 1
ATOM 562 C C . GLY A 1 72 ? 3.137 6.636 -16.600 1.00 96.12 72 GLY A C 1
ATOM 563 O O . GLY A 1 72 ? 2.049 7.185 -16.776 1.00 96.12 72 GLY A O 1
ATOM 564 N N . LYS A 1 73 ? 3.676 5.818 -17.514 1.00 95.75 73 LYS A N 1
ATOM 565 C CA . LYS A 1 73 ? 3.014 5.511 -18.787 1.00 95.75 73 LYS A CA 1
ATOM 566 C C . LYS A 1 73 ? 1.654 4.844 -18.568 1.00 95.75 73 LYS A C 1
ATOM 568 O O . LYS A 1 73 ? 0.657 5.316 -19.102 1.00 95.75 73 LYS A O 1
ATOM 573 N N . ARG A 1 74 ? 1.596 3.777 -17.763 1.00 95.50 74 ARG A N 1
ATOM 574 C CA . ARG A 1 74 ? 0.351 3.029 -17.515 1.00 95.50 74 ARG A CA 1
ATOM 575 C C . ARG A 1 74 ? -0.693 3.875 -16.795 1.00 95.50 74 ARG A C 1
ATOM 577 O O . ARG A 1 74 ? -1.864 3.805 -17.151 1.00 95.50 74 ARG A O 1
ATOM 584 N N . ALA A 1 75 ? -0.279 4.687 -15.824 1.00 96.31 75 ALA A N 1
ATOM 585 C CA . ALA A 1 75 ? -1.162 5.626 -15.140 1.00 96.31 75 ALA A CA 1
ATOM 586 C C . ALA A 1 75 ? -1.767 6.641 -16.123 1.00 96.31 75 ALA A C 1
ATOM 588 O O . ALA A 1 75 ? -2.976 6.870 -16.094 1.00 96.31 75 ALA A O 1
ATOM 589 N N . GLY A 1 76 ? -0.953 7.177 -17.041 1.00 95.62 76 GLY A N 1
ATOM 590 C CA . GLY A 1 76 ? -1.420 8.034 -18.132 1.00 95.62 76 GLY A CA 1
ATOM 591 C C . GLY A 1 76 ? -2.415 7.329 -19.058 1.00 95.62 76 GLY A C 1
ATOM 592 O O . GLY A 1 76 ? -3.484 7.874 -19.332 1.00 95.62 76 GLY A O 1
ATOM 593 N N . ASP A 1 77 ? -2.106 6.097 -19.471 1.00 93.88 77 ASP A N 1
ATOM 594 C CA . ASP A 1 77 ? -2.943 5.296 -20.373 1.00 93.88 77 ASP A CA 1
ATOM 595 C C . ASP A 1 77 ? -4.339 5.005 -19.784 1.00 93.88 77 ASP A C 1
ATOM 597 O O . ASP A 1 77 ? -5.323 4.952 -20.526 1.00 93.88 77 ASP A O 1
ATOM 601 N N . ILE A 1 78 ? -4.453 4.832 -18.459 1.00 94.56 78 ILE A N 1
ATOM 602 C CA . ILE A 1 78 ? -5.733 4.510 -17.802 1.00 94.56 78 ILE A CA 1
ATOM 603 C C . ILE A 1 78 ? -6.455 5.703 -17.186 1.00 94.56 78 ILE A C 1
ATOM 605 O O . ILE A 1 78 ? -7.578 5.523 -16.713 1.00 94.56 78 ILE A O 1
ATOM 609 N N . ASN A 1 79 ? -5.856 6.896 -17.170 1.00 95.50 79 ASN A N 1
ATOM 610 C CA . ASN A 1 79 ? -6.356 8.018 -16.374 1.00 95.50 79 ASN A CA 1
ATOM 611 C C . ASN A 1 79 ? -7.839 8.318 -16.635 1.00 95.50 79 ASN A C 1
ATOM 613 O O . ASN A 1 79 ? -8.614 8.417 -15.691 1.00 95.50 79 ASN A O 1
ATOM 617 N N . ASN A 1 80 ? -8.268 8.378 -17.899 1.00 94.31 80 ASN A N 1
ATOM 618 C CA . ASN A 1 80 ? -9.673 8.651 -18.230 1.00 94.31 80 ASN A CA 1
ATOM 619 C C . ASN A 1 80 ? -10.614 7.584 -17.654 1.00 94.31 80 ASN A C 1
ATOM 621 O O . ASN A 1 80 ? -11.577 7.911 -16.967 1.00 94.31 80 ASN A O 1
ATOM 625 N N . SER A 1 81 ? -10.291 6.304 -17.864 1.00 94.75 81 SER A N 1
ATOM 626 C CA . SER A 1 81 ? -11.100 5.194 -17.352 1.00 94.75 81 SER A CA 1
ATOM 627 C C . SER A 1 81 ? -11.109 5.150 -15.822 1.00 94.75 81 SER A C 1
ATOM 629 O O . SER A 1 81 ? -12.143 4.853 -15.221 1.00 94.75 81 SER A O 1
ATOM 631 N N . TYR A 1 82 ? -9.985 5.495 -15.185 1.00 96.06 82 TYR A N 1
ATOM 632 C CA . TYR A 1 82 ? -9.905 5.646 -13.739 1.00 96.06 82 TYR A CA 1
ATOM 633 C C . TYR A 1 82 ? -10.826 6.763 -13.248 1.00 96.06 82 TYR A C 1
ATOM 635 O O . TYR A 1 82 ? -11.657 6.501 -12.386 1.00 96.06 82 TYR A O 1
ATOM 643 N N . GLN A 1 83 ? -10.747 7.972 -13.816 1.00 95.81 83 GLN A N 1
ATOM 644 C CA . GLN A 1 83 ? -11.585 9.100 -13.392 1.00 95.81 83 GLN A CA 1
ATOM 645 C C . GLN A 1 83 ? -13.083 8.811 -13.587 1.00 95.81 83 GLN A C 1
ATOM 647 O O . GLN A 1 83 ? -13.874 9.125 -12.701 1.00 95.81 83 GLN A O 1
ATOM 652 N N . GLU A 1 84 ? -13.469 8.141 -14.678 1.00 95.25 84 GLU A N 1
ATOM 653 C CA . GLU A 1 84 ? -14.855 7.705 -14.928 1.00 95.25 84 GLU A CA 1
ATOM 654 C C . GLU A 1 84 ? -15.383 6.713 -13.878 1.00 95.25 84 GLU A C 1
ATOM 656 O O . GLU A 1 84 ? -16.583 6.671 -13.611 1.00 95.25 84 GLU A O 1
ATOM 661 N N . ASN A 1 85 ? -14.506 5.900 -13.281 1.00 95.12 85 ASN A N 1
ATOM 662 C CA . ASN A 1 85 ? -14.876 4.849 -12.326 1.00 95.12 85 ASN A CA 1
ATOM 663 C C . ASN A 1 85 ? -14.426 5.145 -10.888 1.00 95.12 85 ASN A C 1
ATOM 665 O O . ASN A 1 85 ? -14.624 4.308 -10.005 1.00 95.12 85 ASN A O 1
ATOM 669 N N . LYS A 1 86 ? -13.829 6.315 -10.639 1.00 95.12 86 LYS A N 1
ATOM 670 C CA . LYS A 1 86 ? -13.106 6.629 -9.402 1.00 95.12 86 LYS A CA 1
ATOM 671 C C . LYS A 1 86 ? -13.978 6.488 -8.162 1.00 95.12 86 LYS A C 1
ATOM 673 O O . LYS A 1 86 ? -13.557 5.862 -7.197 1.00 95.12 86 LYS A O 1
ATOM 678 N N . GLU A 1 87 ? -15.202 7.008 -8.197 1.00 96.19 87 GLU A N 1
ATOM 679 C CA . GLU A 1 87 ? -16.132 6.909 -7.065 1.00 96.19 87 GLU A CA 1
ATOM 680 C C . GLU A 1 87 ? -16.459 5.451 -6.727 1.00 96.19 87 GLU A C 1
ATOM 682 O O . GLU A 1 87 ? -16.353 5.051 -5.574 1.00 96.19 87 GLU A O 1
ATOM 687 N N . ASN A 1 88 ? -16.728 4.615 -7.735 1.00 95.81 88 ASN A N 1
ATOM 688 C CA . ASN A 1 88 ? -16.986 3.187 -7.525 1.00 95.81 88 ASN A CA 1
ATOM 689 C C . ASN A 1 88 ? -15.768 2.454 -6.939 1.00 95.81 88 ASN A C 1
ATOM 691 O O . ASN A 1 88 ? -15.923 1.529 -6.142 1.00 95.81 88 ASN A O 1
ATOM 695 N N . ILE A 1 89 ? -14.557 2.843 -7.349 1.00 96.06 89 ILE A N 1
ATOM 696 C CA . ILE A 1 89 ? -13.304 2.282 -6.829 1.00 96.06 89 ILE A CA 1
ATOM 697 C C . ILE A 1 89 ? -13.112 2.694 -5.364 1.00 96.06 89 ILE A C 1
ATOM 699 O O . ILE A 1 89 ? -12.810 1.840 -4.530 1.00 96.06 89 ILE A O 1
ATOM 703 N N . ILE A 1 90 ? -13.322 3.974 -5.039 1.00 97.50 90 ILE A N 1
ATOM 704 C CA . ILE A 1 90 ? -13.246 4.492 -3.666 1.00 97.50 90 ILE A CA 1
ATOM 705 C C . ILE A 1 90 ? -14.272 3.787 -2.776 1.00 97.50 90 ILE A C 1
ATOM 707 O O . ILE A 1 90 ? -13.920 3.365 -1.680 1.00 97.50 90 ILE A O 1
ATOM 711 N N . ASP A 1 91 ? -15.504 3.603 -3.249 1.00 97.62 91 ASP A N 1
ATOM 712 C CA . ASP A 1 91 ? -16.573 2.936 -2.500 1.00 97.62 91 ASP A CA 1
ATOM 713 C C . ASP A 1 91 ? -16.247 1.463 -2.211 1.00 97.62 91 ASP A C 1
ATOM 715 O O . ASP A 1 91 ? -16.471 0.977 -1.098 1.00 97.62 91 ASP A O 1
ATOM 719 N N . ASP A 1 92 ? -15.681 0.745 -3.189 1.00 96.12 92 ASP A N 1
ATOM 720 C CA . ASP A 1 92 ? -15.228 -0.640 -3.008 1.00 96.12 92 ASP A CA 1
ATOM 721 C C . ASP A 1 92 ? -14.098 -0.725 -1.968 1.00 96.12 92 ASP A C 1
ATOM 723 O O . ASP A 1 92 ? -14.143 -1.555 -1.057 1.00 96.12 92 ASP A O 1
ATOM 727 N N . VAL A 1 93 ? -13.110 0.171 -2.059 1.00 97.44 93 VAL A N 1
ATOM 728 C CA . VAL A 1 93 ? -11.992 0.259 -1.108 1.00 97.44 93 VAL A CA 1
ATOM 729 C C . VAL A 1 93 ? -12.482 0.621 0.296 1.00 97.44 93 VAL A C 1
ATOM 731 O O . VAL A 1 93 ? -12.138 -0.062 1.261 1.00 97.44 93 VAL A O 1
ATOM 734 N N . GLU A 1 94 ? -13.316 1.654 0.422 1.00 97.56 94 GLU A N 1
ATOM 735 C CA . GLU A 1 94 ? -13.912 2.101 1.683 1.00 97.56 94 GLU A CA 1
ATOM 736 C C . GLU A 1 94 ? -14.639 0.944 2.371 1.00 97.56 94 GLU A C 1
ATOM 738 O O . GLU A 1 94 ? -14.418 0.674 3.556 1.00 97.56 94 GLU A O 1
ATOM 743 N N . LYS A 1 95 ? -15.476 0.218 1.622 1.00 96.88 95 LYS A N 1
ATOM 744 C CA . LYS A 1 95 ? -16.219 -0.932 2.135 1.00 96.88 95 LYS A CA 1
ATOM 745 C C . LYS A 1 95 ? -15.286 -2.011 2.693 1.00 96.88 95 LYS A C 1
ATOM 747 O O . LYS A 1 95 ? -15.555 -2.539 3.773 1.00 96.88 95 LYS A O 1
ATOM 752 N N . ARG A 1 96 ? -14.192 -2.326 1.992 1.00 95.69 96 ARG A N 1
ATOM 753 C CA . ARG A 1 96 ? -13.197 -3.335 2.413 1.00 95.69 96 ARG A CA 1
ATOM 754 C C . ARG A 1 96 ? -12.474 -2.943 3.692 1.00 95.69 96 ARG A C 1
ATOM 756 O O . ARG A 1 96 ? -12.358 -3.755 4.614 1.00 95.69 96 ARG A O 1
ATOM 763 N N .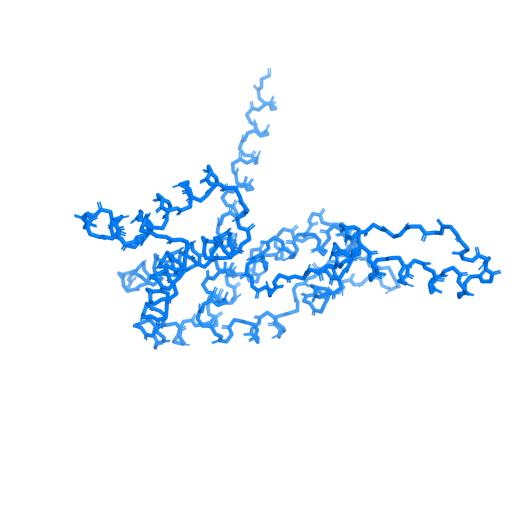 ILE A 1 97 ? -12.039 -1.688 3.770 1.00 96.19 97 ILE A N 1
ATOM 764 C CA . ILE A 1 97 ? -11.371 -1.168 4.962 1.00 96.19 97 ILE A CA 1
ATOM 765 C C . ILE A 1 97 ? -12.335 -1.197 6.149 1.00 96.19 97 ILE A C 1
ATOM 767 O O . ILE A 1 97 ? -11.986 -1.719 7.207 1.00 96.19 97 ILE A O 1
ATOM 771 N N . ASN A 1 98 ? -13.565 -0.708 5.972 1.00 96.00 98 ASN A N 1
ATOM 772 C CA . ASN A 1 98 ? -14.572 -0.690 7.032 1.00 96.00 98 ASN A CA 1
ATOM 773 C C . ASN A 1 98 ? -14.917 -2.094 7.539 1.00 96.00 98 ASN A C 1
ATOM 775 O O . ASN A 1 98 ? -15.110 -2.272 8.739 1.00 96.00 98 ASN A O 1
ATOM 779 N N . GLU A 1 99 ? -14.943 -3.104 6.667 1.00 94.25 99 GLU A N 1
ATOM 780 C CA . GLU A 1 99 ? -15.111 -4.497 7.094 1.00 94.25 99 GLU A CA 1
ATOM 781 C C . GLU A 1 99 ? -13.966 -4.955 8.008 1.00 94.25 99 GLU A C 1
ATOM 783 O O . GLU A 1 99 ? -14.215 -5.580 9.036 1.00 94.25 99 GLU A O 1
ATOM 788 N N . SER A 1 100 ? -12.724 -4.582 7.691 1.00 92.12 100 SER A N 1
ATOM 789 C CA . SER A 1 100 ? -11.557 -4.901 8.529 1.00 92.12 100 SER A CA 1
ATOM 790 C C . SER A 1 100 ? -11.568 -4.144 9.860 1.00 92.12 100 SER A C 1
ATOM 792 O O . SER A 1 100 ? -11.229 -4.699 10.906 1.00 92.12 100 SER A O 1
ATOM 794 N N . LEU A 1 101 ? -11.992 -2.877 9.851 1.00 93.12 101 LEU A N 1
ATOM 795 C CA . LEU A 1 101 ? -12.026 -2.030 11.046 1.00 93.12 101 LEU A CA 1
ATOM 796 C C . LEU A 1 101 ? -13.022 -2.521 12.106 1.00 93.12 101 LEU A C 1
ATOM 798 O O . LEU A 1 101 ? -12.821 -2.243 13.291 1.00 93.12 101 LEU A O 1
ATOM 802 N N . LYS A 1 102 ? -14.037 -3.316 11.738 1.00 91.12 102 LYS A N 1
ATOM 803 C CA . LYS A 1 102 ? -14.965 -3.943 12.701 1.00 91.12 102 LYS A CA 1
ATOM 804 C C . LYS A 1 102 ? -14.239 -4.798 13.742 1.00 91.12 102 LYS A C 1
ATOM 806 O O . LYS A 1 102 ? -14.681 -4.894 14.885 1.00 91.12 102 LYS A O 1
ATOM 811 N N . GLU A 1 103 ? -13.095 -5.379 13.387 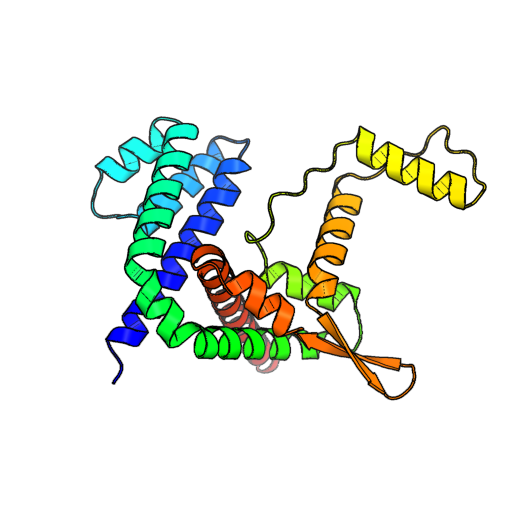1.00 85.94 103 GLU A N 1
ATOM 812 C CA . GLU A 1 103 ? -12.308 -6.226 14.288 1.00 85.94 103 GLU A CA 1
ATOM 813 C C . GLU A 1 103 ? -11.478 -5.432 15.316 1.00 85.94 103 GLU A C 1
ATOM 815 O O . GLU A 1 103 ? -10.803 -6.031 16.162 1.00 85.94 103 GLU A O 1
ATOM 820 N N . THR A 1 104 ? -11.494 -4.094 15.261 1.00 88.56 104 THR A N 1
ATOM 821 C CA . THR A 1 104 ? -10.706 -3.232 16.162 1.00 88.56 104 THR A CA 1
ATOM 822 C C . THR A 1 104 ? -11.361 -3.018 17.523 1.00 88.56 104 THR A C 1
ATOM 824 O O . THR A 1 104 ? -10.645 -2.797 18.492 1.00 88.56 104 THR A O 1
ATOM 827 N N . LYS A 1 105 ? -12.696 -3.119 17.627 1.00 88.44 105 LYS A N 1
ATOM 828 C CA . LYS A 1 105 ? -13.458 -2.970 18.887 1.00 88.44 105 LYS A CA 1
ATOM 829 C C . LYS A 1 105 ? -13.088 -1.712 19.700 1.00 88.44 105 LYS A C 1
ATOM 831 O O . LYS A 1 105 ? -12.998 -1.768 20.922 1.00 88.44 105 LYS A O 1
ATOM 836 N N . GLY A 1 106 ? -12.827 -0.597 19.015 1.00 86.62 106 GLY A N 1
ATOM 837 C CA . GLY A 1 106 ? -12.452 0.677 19.642 1.00 86.62 106 GLY A CA 1
ATOM 838 C C . GLY A 1 106 ? -10.961 0.832 19.973 1.00 86.62 106 GLY A C 1
ATOM 839 O O . GLY A 1 106 ? -10.564 1.879 20.477 1.00 86.62 106 GLY A O 1
ATOM 840 N N . ASP A 1 107 ? -10.109 -0.145 19.645 1.00 91.38 107 ASP A N 1
ATOM 841 C CA . ASP A 1 107 ? -8.651 -0.007 19.753 1.00 91.38 107 ASP A CA 1
ATOM 842 C C . ASP A 1 107 ? -8.092 0.842 18.599 1.00 91.38 107 ASP A C 1
ATOM 844 O O . ASP A 1 107 ? -7.923 0.373 17.467 1.00 91.38 107 ASP A O 1
ATOM 848 N N . GLY A 1 108 ? -7.781 2.106 18.899 1.00 88.62 108 GLY A N 1
ATOM 849 C CA . GLY A 1 108 ? -7.222 3.052 17.934 1.00 88.62 108 GLY A CA 1
ATOM 850 C C . GLY A 1 108 ? -5.839 2.672 17.413 1.00 88.62 108 GLY A C 1
ATOM 851 O O . GLY A 1 108 ? -5.546 2.910 16.245 1.00 88.62 108 GLY A O 1
ATOM 852 N N . ALA A 1 109 ? -4.996 2.025 18.225 1.00 87.81 109 ALA A N 1
ATOM 853 C CA . ALA A 1 109 ? -3.681 1.585 17.770 1.00 87.81 109 ALA A CA 1
ATOM 854 C C . ALA A 1 109 ? -3.817 0.464 16.734 1.00 87.81 109 ALA A C 1
ATOM 856 O O . ALA A 1 109 ? -3.155 0.503 15.693 1.00 87.81 109 ALA A O 1
ATOM 857 N N . LYS A 1 110 ? -4.718 -0.493 16.985 1.00 91.12 110 LYS A N 1
ATOM 858 C CA . LYS A 1 110 ? -5.043 -1.558 16.031 1.00 91.12 110 LYS A CA 1
ATOM 859 C C . LYS A 1 110 ? -5.699 -1.002 14.763 1.00 91.12 110 LYS A C 1
ATOM 861 O O . LYS A 1 110 ? -5.354 -1.435 13.665 1.00 91.12 110 LYS A O 1
ATOM 866 N N . ALA A 1 111 ? -6.597 -0.024 14.892 1.00 93.25 111 ALA A N 1
ATOM 867 C CA . ALA A 1 111 ? -7.221 0.642 13.748 1.00 93.25 111 ALA A CA 1
ATOM 868 C C . ALA A 1 111 ? -6.189 1.362 12.866 1.00 93.25 111 ALA A C 1
ATOM 870 O O . ALA A 1 111 ? -6.187 1.169 11.650 1.00 93.25 111 ALA A O 1
ATOM 871 N N . SER A 1 112 ? -5.261 2.117 13.464 1.00 92.31 112 SER A N 1
ATOM 872 C CA . SER A 1 112 ? -4.165 2.766 12.733 1.00 92.31 112 SER A CA 1
ATOM 873 C C . SER A 1 112 ? -3.258 1.750 12.041 1.00 92.31 112 SER A C 1
ATOM 875 O O . SER A 1 112 ? -2.894 1.949 10.887 1.00 92.31 112 SER A O 1
ATOM 877 N N . GLN A 1 113 ? -2.915 0.640 12.700 1.00 89.56 113 GLN A N 1
ATOM 878 C CA . GLN A 1 113 ? -2.108 -0.413 12.077 1.00 89.56 113 GLN A CA 1
ATOM 879 C C . GLN A 1 113 ? -2.807 -1.051 10.874 1.00 89.56 113 GLN A C 1
ATOM 881 O O . GLN A 1 113 ? -2.159 -1.278 9.855 1.00 89.56 113 GLN A O 1
ATOM 886 N N . LEU A 1 114 ? -4.113 -1.320 10.967 1.00 91.69 114 LEU A N 1
ATOM 887 C CA . LEU A 1 114 ? -4.887 -1.819 9.830 1.00 91.69 114 LEU A CA 1
ATOM 888 C C . LEU A 1 114 ? -4.898 -0.797 8.694 1.00 91.69 114 LEU A C 1
ATOM 890 O O . LEU A 1 114 ? -4.576 -1.155 7.567 1.00 91.69 114 LEU A O 1
ATOM 894 N N . MET A 1 115 ? -5.187 0.475 8.984 1.00 94.56 115 MET A N 1
ATOM 895 C CA . MET A 1 115 ? -5.200 1.531 7.968 1.00 94.56 115 MET A CA 1
ATOM 896 C C . MET A 1 115 ? -3.840 1.684 7.272 1.00 94.56 115 MET A C 1
ATOM 898 O O . MET A 1 115 ? -3.780 1.849 6.055 1.00 94.56 115 MET A O 1
ATOM 902 N N . LEU A 1 116 ? -2.741 1.554 8.021 1.00 92.50 116 LEU A N 1
ATOM 903 C CA . LEU A 1 116 ? -1.388 1.596 7.473 1.00 92.50 116 LEU A CA 1
ATOM 904 C C . LEU A 1 116 ? -1.126 0.472 6.461 1.0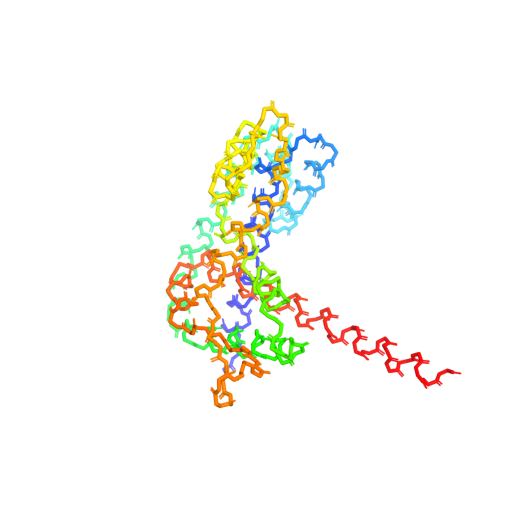0 92.50 116 LEU A C 1
ATOM 906 O O . LEU A 1 116 ? -0.411 0.700 5.493 1.00 92.50 116 LEU A O 1
ATOM 910 N N . GLN A 1 117 ? -1.727 -0.711 6.626 1.00 92.56 117 GLN A N 1
ATOM 911 C CA . GLN A 1 117 ? -1.592 -1.794 5.641 1.00 92.56 117 GLN A CA 1
ATOM 912 C C . GLN A 1 117 ? -2.252 -1.438 4.303 1.00 92.56 117 GLN A C 1
ATOM 914 O O . GLN A 1 117 ? -1.716 -1.768 3.248 1.00 92.56 117 GLN A O 1
ATOM 919 N N . TYR A 1 118 ? -3.392 -0.742 4.333 1.00 94.81 118 TYR A N 1
ATOM 920 C CA . TYR A 1 118 ? -4.070 -0.282 3.117 1.00 94.81 118 TYR A CA 1
ATOM 921 C C . TYR A 1 118 ? -3.296 0.837 2.413 1.00 94.81 118 TYR A C 1
ATOM 923 O O . TYR A 1 118 ? -3.218 0.849 1.186 1.00 94.81 118 TYR A O 1
ATOM 931 N N . LEU A 1 119 ? -2.687 1.737 3.189 1.00 93.75 119 LEU A N 1
ATOM 932 C CA . LEU A 1 119 ? -1.898 2.872 2.696 1.00 93.75 119 LEU A CA 1
ATOM 933 C C . LEU A 1 119 ? -0.402 2.553 2.536 1.00 93.75 119 LEU A C 1
ATOM 935 O O . LEU A 1 119 ? 0.409 3.457 2.330 1.00 93.75 119 LEU A O 1
ATOM 939 N N . ASN A 1 120 ? -0.010 1.282 2.643 1.00 89.81 120 ASN A N 1
ATOM 940 C CA . ASN A 1 120 ? 1.377 0.888 2.447 1.00 89.81 120 ASN A CA 1
ATOM 941 C C . ASN A 1 120 ? 1.826 1.245 1.022 1.00 89.81 120 ASN A C 1
ATOM 943 O O . ASN A 1 120 ? 1.081 1.017 0.070 1.00 89.81 120 ASN A O 1
ATOM 947 N N . ASP A 1 121 ? 3.042 1.777 0.889 1.00 88.56 121 ASP A N 1
ATOM 948 C CA . ASP A 1 121 ? 3.618 2.285 -0.367 1.00 88.56 121 ASP A CA 1
ATOM 949 C C . ASP A 1 121 ? 2.925 3.545 -0.943 1.00 88.56 121 ASP A C 1
ATOM 951 O O . ASP A 1 121 ? 3.237 3.959 -2.057 1.00 88.56 121 ASP A O 1
ATOM 955 N N . VAL A 1 122 ? 2.000 4.170 -0.198 1.00 88.81 122 VAL A N 1
ATOM 956 C CA . VAL A 1 122 ? 1.391 5.472 -0.553 1.00 88.81 122 VAL A CA 1
ATOM 957 C C . VAL A 1 122 ? 2.147 6.633 0.084 1.00 88.81 122 VAL A C 1
ATOM 959 O O . VAL A 1 122 ? 2.305 7.687 -0.520 1.00 88.81 122 VAL A O 1
ATOM 962 N N . PHE A 1 123 ? 2.599 6.461 1.325 1.00 78.31 123 PHE A N 1
ATOM 963 C CA . PHE A 1 123 ? 3.408 7.473 1.994 1.00 78.31 123 PHE A CA 1
ATOM 964 C C . PHE A 1 123 ? 4.865 7.357 1.562 1.00 78.31 123 PHE A C 1
ATOM 966 O O . PHE A 1 123 ? 5.403 6.250 1.480 1.00 78.31 123 PHE A O 1
ATOM 973 N N . GLU A 1 124 ? 5.511 8.504 1.357 1.00 69.12 124 GLU A N 1
ATOM 974 C CA . GLU A 1 124 ? 6.967 8.574 1.265 1.00 69.12 124 GLU A CA 1
ATOM 975 C C . GLU A 1 124 ? 7.605 7.926 2.498 1.00 69.12 124 GLU A C 1
ATOM 977 O O . GLU A 1 124 ? 7.059 7.975 3.609 1.00 69.12 124 GLU A O 1
ATOM 982 N N . ASP A 1 125 ? 8.764 7.295 2.305 1.00 68.56 125 ASP A N 1
ATOM 983 C CA . ASP A 1 125 ? 9.396 6.557 3.386 1.00 68.56 125 ASP A CA 1
ATOM 984 C C . ASP A 1 125 ? 9.847 7.510 4.500 1.00 68.56 125 ASP A C 1
ATOM 986 O O . ASP A 1 125 ? 10.762 8.321 4.344 1.00 68.56 125 ASP A O 1
ATOM 990 N N . ILE A 1 126 ? 9.191 7.413 5.657 1.00 72.50 126 ILE A N 1
ATOM 991 C CA . ILE A 1 126 ? 9.532 8.222 6.824 1.00 72.50 126 ILE A CA 1
ATOM 992 C C . ILE A 1 126 ? 10.786 7.624 7.457 1.00 72.50 126 ILE A C 1
ATOM 994 O O . ILE A 1 126 ? 10.713 6.672 8.238 1.00 72.50 126 ILE A O 1
ATOM 998 N N . ASN A 1 127 ? 11.943 8.200 7.153 1.00 77.81 127 ASN A N 1
ATOM 999 C CA . ASN A 1 127 ? 13.191 7.858 7.819 1.00 77.81 127 ASN A CA 1
ATOM 1000 C C . ASN A 1 127 ? 13.403 8.750 9.040 1.00 77.81 127 ASN A C 1
ATOM 1002 O O . ASN A 1 127 ? 13.404 9.972 8.942 1.00 77.81 127 ASN A O 1
ATOM 1006 N N . ILE A 1 128 ? 13.568 8.114 10.200 1.00 81.75 128 ILE A N 1
ATOM 1007 C CA . ILE A 1 128 ? 13.933 8.785 11.448 1.00 81.75 128 ILE A CA 1
ATOM 1008 C C . ILE A 1 128 ? 15.363 8.383 11.768 1.00 81.75 128 ILE A C 1
ATOM 1010 O O . ILE A 1 128 ? 15.652 7.194 11.907 1.00 81.75 128 ILE A O 1
ATOM 1014 N N . SER A 1 129 ? 16.261 9.357 11.871 1.00 85.44 129 SER A N 1
ATOM 1015 C CA . SER A 1 129 ? 17.648 9.088 12.250 1.00 85.44 129 SER A CA 1
ATOM 1016 C C . SER A 1 129 ? 17.760 8.774 13.747 1.00 85.44 129 SER A C 1
ATOM 1018 O O . SER A 1 129 ? 16.880 9.108 14.545 1.00 85.44 129 SER A O 1
ATOM 1020 N N . GLN A 1 130 ? 18.863 8.144 14.162 1.00 86.94 130 GLN A N 1
ATOM 1021 C CA . GLN A 1 130 ? 19.124 7.908 15.586 1.00 86.94 130 GLN A CA 1
ATOM 1022 C C . GLN A 1 130 ? 19.201 9.223 16.377 1.00 86.94 130 GLN A C 1
ATOM 1024 O O . GLN A 1 130 ? 18.687 9.296 17.493 1.00 86.94 130 GLN A O 1
ATOM 1029 N N . ASP A 1 131 ? 19.770 10.274 15.787 1.00 87.38 131 ASP A N 1
ATOM 1030 C CA . ASP A 1 131 ? 19.863 11.593 16.416 1.00 87.38 131 ASP A CA 1
ATOM 1031 C C . ASP A 1 131 ? 18.493 12.249 16.582 1.00 87.38 131 ASP A C 1
ATOM 1033 O O . ASP A 1 131 ? 18.186 12.791 17.644 1.00 87.38 131 ASP A O 1
ATOM 1037 N N . GLU A 1 132 ? 17.628 12.137 15.573 1.00 87.31 132 GLU A N 1
ATOM 1038 C CA . GLU A 1 132 ? 16.257 12.633 15.653 1.00 87.31 132 GLU A CA 1
ATOM 1039 C C . GLU A 1 132 ? 15.451 11.867 16.709 1.00 87.31 132 GLU A C 1
ATOM 1041 O O . GLU A 1 132 ? 14.765 12.474 17.535 1.00 87.31 132 GLU A O 1
ATOM 1046 N N . ALA A 1 133 ? 15.588 10.540 16.754 1.00 86.19 133 ALA A N 1
ATOM 1047 C CA . ALA A 1 133 ? 14.964 9.716 17.782 1.00 86.19 133 ALA A CA 1
ATOM 1048 C C . ALA A 1 133 ? 15.423 10.125 19.193 1.00 86.19 133 ALA A C 1
ATOM 1050 O O . ALA A 1 133 ? 14.595 10.267 20.097 1.00 86.19 133 ALA A O 1
ATOM 1051 N N . ASN A 1 134 ? 16.725 10.348 19.384 1.00 86.12 134 ASN A N 1
ATOM 1052 C CA . ASN A 1 134 ? 17.290 10.811 20.652 1.00 86.12 134 ASN A CA 1
ATOM 1053 C C . ASN A 1 134 ? 16.757 12.199 21.029 1.00 86.12 134 ASN A C 1
ATOM 1055 O O . ASN A 1 134 ? 16.375 12.420 22.176 1.00 86.12 134 ASN A O 1
ATOM 1059 N N . MET A 1 135 ? 16.679 13.123 20.070 1.00 87.12 135 MET A N 1
ATOM 1060 C CA . MET A 1 135 ? 16.138 14.464 20.289 1.00 87.12 135 MET A CA 1
ATOM 1061 C C . MET A 1 135 ? 14.676 14.416 20.755 1.00 87.12 135 MET A C 1
ATOM 1063 O O . MET A 1 135 ? 14.331 15.069 21.740 1.00 87.12 135 MET A O 1
ATOM 1067 N N . ILE A 1 136 ? 13.831 13.610 20.102 1.00 85.38 136 ILE A N 1
ATOM 1068 C CA . ILE A 1 136 ? 12.422 13.439 20.493 1.00 85.38 136 ILE A CA 1
ATOM 1069 C C . ILE A 1 136 ? 12.326 12.840 21.904 1.00 85.38 136 ILE A C 1
ATOM 1071 O O . ILE A 1 136 ? 11.555 13.324 22.731 1.00 85.38 136 ILE A O 1
ATOM 1075 N N . ALA A 1 137 ? 13.131 11.819 22.210 1.00 83.88 137 ALA A N 1
ATOM 1076 C CA . ALA A 1 137 ? 13.129 11.183 23.526 1.00 83.88 137 ALA A CA 1
ATOM 1077 C C . ALA A 1 137 ? 13.528 12.157 24.646 1.00 83.88 137 ALA A C 1
ATOM 1079 O O . ALA A 1 137 ? 12.864 12.219 25.682 1.00 83.88 137 ALA A O 1
ATOM 1080 N N . ARG A 1 138 ? 14.572 12.963 24.416 1.00 84.94 138 ARG A N 1
ATOM 1081 C CA . ARG A 1 138 ? 15.030 13.991 25.360 1.00 84.94 138 ARG A CA 1
ATOM 1082 C C . ARG A 1 138 ? 13.984 15.082 25.562 1.00 84.94 138 ARG A C 1
ATOM 1084 O O . ARG A 1 138 ? 13.745 15.466 26.703 1.00 84.94 138 ARG A O 1
ATOM 1091 N N . LYS A 1 139 ? 13.332 15.542 24.488 1.00 85.50 139 LYS A N 1
ATOM 1092 C CA . LYS A 1 139 ? 12.253 16.535 24.566 1.00 85.50 139 LYS A CA 1
ATOM 1093 C C . LYS A 1 139 ? 11.091 16.031 25.426 1.00 85.50 139 LYS A C 1
ATOM 1095 O O . LYS A 1 139 ? 10.692 16.720 26.358 1.00 85.50 139 LYS A O 1
ATOM 1100 N N . ASN A 1 140 ? 10.616 14.811 25.176 1.00 81.81 140 ASN A N 1
ATOM 1101 C CA . ASN A 1 140 ? 9.513 14.226 25.942 1.00 81.81 140 ASN A CA 1
ATOM 1102 C C . ASN A 1 140 ? 9.852 14.089 27.438 1.00 81.81 140 ASN A C 1
ATOM 1104 O O . ASN A 1 140 ? 8.985 14.265 28.286 1.00 81.81 140 ASN A O 1
ATOM 1108 N N . LEU A 1 141 ? 11.108 13.787 27.782 1.00 81.38 141 LEU A N 1
ATOM 1109 C CA . LEU A 1 141 ? 11.538 13.719 29.181 1.00 81.38 141 LEU A CA 1
ATOM 1110 C C . LEU A 1 141 ? 11.669 15.087 29.842 1.00 81.38 141 LEU A C 1
ATOM 1112 O O . LEU A 1 141 ? 11.297 15.220 31.005 1.00 81.38 141 LEU A O 1
ATOM 1116 N N . MET A 1 142 ? 12.148 16.098 29.112 1.00 81.88 142 MET A N 1
ATOM 1117 C CA . MET A 1 142 ? 12.149 17.476 29.606 1.00 81.88 142 MET A CA 1
ATOM 1118 C C . MET A 1 142 ? 10.724 17.950 29.917 1.00 81.88 142 MET A C 1
ATOM 1120 O O . MET A 1 142 ? 10.504 18.559 30.960 1.00 81.88 142 MET A O 1
ATOM 1124 N N . GLU A 1 143 ? 9.750 17.624 29.062 1.00 83.56 143 GLU A N 1
ATOM 1125 C CA . GLU A 1 143 ? 8.328 17.933 29.287 1.00 83.56 143 GLU A CA 1
ATOM 1126 C C . GLU A 1 143 ? 7.749 17.214 30.520 1.00 83.56 143 GLU A C 1
ATOM 1128 O O . GLU A 1 143 ? 6.846 17.734 31.171 1.00 83.56 143 GLU A O 1
ATOM 1133 N N . LEU A 1 144 ? 8.308 16.059 30.892 1.00 81.12 144 LEU A N 1
ATOM 1134 C CA . LEU A 1 144 ? 7.979 15.325 32.120 1.00 81.12 144 LEU A CA 1
ATOM 1135 C C . LEU A 1 144 ? 8.805 15.771 33.343 1.00 81.12 144 LEU A C 1
ATOM 1137 O O . LEU A 1 144 ? 8.695 15.166 34.409 1.00 81.12 144 LEU A O 1
ATOM 1141 N N . GLY A 1 145 ? 9.641 16.808 33.213 1.00 75.06 145 GLY A N 1
ATOM 1142 C CA . GLY A 1 145 ? 10.484 17.324 34.296 1.00 75.06 145 GLY A CA 1
ATOM 1143 C C . GLY A 1 145 ? 11.668 16.422 34.667 1.00 75.06 145 GLY A C 1
ATOM 1144 O O . GLY A 1 145 ? 12.219 16.553 35.758 1.00 75.06 145 GLY A O 1
ATOM 1145 N N . MET A 1 146 ? 12.062 15.495 33.790 1.00 74.31 146 MET A N 1
ATOM 1146 C CA . MET A 1 146 ? 13.142 14.532 34.031 1.00 74.31 146 MET A CA 1
ATOM 1147 C C . MET A 1 146 ? 14.461 14.963 33.371 1.00 74.31 146 MET A C 1
ATOM 1149 O O . MET A 1 146 ? 14.475 15.577 32.303 1.00 74.31 146 MET A O 1
ATOM 1153 N N . HIS A 1 147 ? 15.596 14.599 33.983 1.00 67.12 147 HIS A N 1
ATOM 1154 C CA . HIS A 1 147 ? 16.922 14.884 33.426 1.00 67.12 147 HIS A CA 1
ATOM 1155 C C . HIS A 1 147 ? 17.238 13.977 32.212 1.00 67.12 147 HIS A C 1
ATOM 1157 O O . HIS A 1 147 ? 17.233 12.755 32.346 1.00 67.12 147 HIS A O 1
ATOM 1163 N N . PRO A 1 148 ? 17.565 14.539 31.031 1.00 64.19 148 PRO A N 1
ATOM 1164 C CA . PRO A 1 148 ? 17.591 13.809 29.754 1.00 64.19 148 PRO A CA 1
ATOM 1165 C C . PRO A 1 148 ? 18.950 13.177 29.382 1.00 64.19 148 PRO A C 1
ATOM 1167 O O . PRO A 1 148 ? 19.149 12.799 28.226 1.00 64.19 148 PRO A O 1
ATOM 1170 N N . PHE A 1 149 ? 19.918 13.118 30.306 1.00 54.59 149 PHE A N 1
ATOM 1171 C CA . PHE A 1 149 ? 21.348 13.029 29.958 1.00 54.59 149 PHE A CA 1
ATOM 1172 C C . PHE A 1 149 ? 21.772 11.719 29.254 1.00 54.59 149 PHE A C 1
ATOM 1174 O O . PHE A 1 149 ? 22.783 11.717 28.560 1.00 54.59 149 PHE A O 1
ATOM 1181 N N . GLU A 1 150 ? 20.971 10.647 29.322 1.00 58.62 150 GLU A N 1
ATOM 1182 C CA . GLU A 1 150 ? 21.308 9.334 28.730 1.00 58.62 150 GLU A CA 1
ATOM 1183 C C . GLU A 1 150 ? 20.195 8.707 27.876 1.00 58.62 150 GLU A C 1
ATOM 1185 O O . GLU A 1 150 ? 20.281 7.551 27.461 1.00 58.62 150 GLU A O 1
ATOM 1190 N N . THR A 1 151 ? 19.121 9.438 27.585 1.00 69.25 151 THR A N 1
ATOM 1191 C CA . THR A 1 151 ? 17.969 8.823 26.919 1.00 69.25 151 THR A CA 1
ATOM 1192 C C . THR A 1 151 ? 18.233 8.603 25.440 1.00 69.25 151 THR A C 1
ATOM 1194 O O . THR A 1 151 ? 18.416 9.555 24.677 1.00 69.25 151 THR A O 1
ATOM 1197 N N . MET A 1 152 ? 18.196 7.333 25.041 1.00 77.44 152 MET A N 1
ATOM 1198 C CA . MET A 1 152 ? 18.227 6.916 23.646 1.00 77.44 152 MET A CA 1
ATOM 1199 C C . MET A 1 152 ? 16.804 6.694 23.138 1.00 77.44 152 MET A C 1
ATOM 1201 O O . MET A 1 152 ? 16.013 5.958 23.731 1.00 77.44 152 MET A O 1
ATOM 1205 N N . GLY A 1 153 ? 16.475 7.346 22.029 1.00 77.38 153 GLY A N 1
ATOM 1206 C CA . GLY A 1 153 ? 15.238 7.092 21.309 1.00 77.38 153 GLY A CA 1
ATOM 1207 C C . GLY A 1 153 ? 15.345 5.838 20.449 1.00 77.38 153 GLY A C 1
ATOM 1208 O O . GLY A 1 153 ? 16.436 5.417 20.074 1.00 77.38 153 GLY A O 1
ATOM 1209 N N . SER A 1 154 ? 14.204 5.254 20.089 1.00 87.06 154 SER A N 1
ATOM 1210 C CA . SER A 1 154 ? 14.153 4.179 19.095 1.00 87.06 154 SER A CA 1
ATOM 1211 C C . SER A 1 154 ? 13.641 4.745 17.769 1.00 87.06 154 SER A C 1
ATOM 1213 O O . SER A 1 154 ? 12.456 5.091 17.695 1.00 87.06 154 SER A O 1
ATOM 1215 N N . PRO A 1 155 ? 14.482 4.823 16.719 1.00 84.06 155 PRO A N 1
ATOM 1216 C CA . PRO A 1 155 ? 14.055 5.226 15.381 1.00 84.06 155 PRO A CA 1
ATOM 1217 C C . PRO A 1 155 ? 12.824 4.467 14.894 1.00 84.06 155 PRO A C 1
ATOM 1219 O O . PRO A 1 155 ? 11.850 5.074 14.459 1.00 84.06 155 PRO A O 1
ATOM 1222 N N . ALA A 1 156 ? 12.824 3.141 15.064 1.00 83.19 156 ALA A N 1
ATOM 1223 C CA . ALA A 1 156 ? 11.718 2.280 14.661 1.00 83.19 156 ALA A CA 1
ATOM 1224 C C . ALA A 1 156 ? 10.410 2.628 15.391 1.00 83.19 156 ALA A C 1
ATOM 1226 O O . ALA A 1 156 ? 9.362 2.737 14.756 1.00 83.19 156 ALA A O 1
ATOM 1227 N N . LYS A 1 157 ? 10.467 2.866 16.710 1.00 83.12 157 LYS A N 1
ATOM 1228 C CA . LYS A 1 157 ? 9.286 3.245 17.505 1.00 83.12 157 LYS A CA 1
ATOM 1229 C C . LYS A 1 157 ? 8.709 4.586 17.058 1.00 83.12 157 LYS A C 1
ATOM 1231 O O . LYS A 1 157 ? 7.495 4.731 16.958 1.00 83.12 157 LYS A O 1
ATOM 1236 N N . TYR A 1 158 ? 9.563 5.574 16.802 1.00 84.25 158 TYR A N 1
ATOM 1237 C CA . TYR A 1 158 ? 9.096 6.887 16.365 1.00 84.25 158 TYR A CA 1
ATOM 1238 C C . TYR A 1 158 ? 8.607 6.876 14.915 1.00 84.25 158 TYR A C 1
ATOM 1240 O O . TYR A 1 158 ? 7.657 7.594 14.610 1.00 84.25 158 TYR A O 1
ATOM 1248 N N . LYS A 1 159 ? 9.195 6.042 14.044 1.00 84.06 159 LYS A N 1
ATOM 1249 C CA . LYS A 1 159 ? 8.721 5.842 12.668 1.00 84.06 159 LYS A CA 1
ATOM 1250 C C . LYS A 1 159 ? 7.308 5.274 12.685 1.00 84.06 159 LYS A C 1
ATOM 1252 O O . LYS A 1 159 ? 6.415 5.853 12.077 1.00 84.06 159 LYS A O 1
ATOM 1257 N N . ASP A 1 160 ? 7.091 4.212 13.459 1.00 82.56 160 ASP A N 1
ATOM 1258 C CA . ASP A 1 160 ? 5.766 3.627 13.674 1.00 82.56 160 ASP A CA 1
ATOM 1259 C C . ASP A 1 160 ? 4.773 4.658 14.239 1.00 82.56 160 ASP A C 1
ATOM 1261 O O . ASP A 1 160 ? 3.674 4.797 13.711 1.00 82.56 160 ASP A O 1
ATOM 1265 N N . LEU A 1 161 ? 5.167 5.461 15.234 1.00 82.06 161 LEU A N 1
ATOM 1266 C CA . LEU A 1 161 ? 4.305 6.519 15.770 1.00 82.06 161 LEU A CA 1
ATOM 1267 C C . LEU A 1 161 ? 3.945 7.583 14.718 1.00 82.06 161 LEU A C 1
ATOM 1269 O O . LEU A 1 161 ? 2.784 7.980 14.627 1.00 82.06 161 LEU A O 1
ATOM 1273 N N . ARG A 1 162 ? 4.913 8.042 13.911 1.00 83.62 162 ARG A N 1
ATOM 1274 C CA . ARG A 1 162 ? 4.660 9.006 12.826 1.00 83.62 162 ARG A CA 1
ATOM 1275 C C . ARG A 1 162 ? 3.708 8.438 11.786 1.00 83.62 162 ARG A C 1
ATOM 1277 O O . ARG A 1 162 ? 2.763 9.124 11.412 1.00 83.62 162 ARG A O 1
ATOM 1284 N N . LEU A 1 163 ? 3.915 7.189 11.378 1.00 84.06 163 LEU A N 1
ATOM 1285 C CA . LEU A 1 163 ? 3.034 6.504 10.436 1.00 84.06 163 LEU A CA 1
ATOM 1286 C C . LEU A 1 163 ? 1.621 6.353 11.012 1.00 84.06 163 LEU A C 1
ATOM 1288 O O . LEU A 1 163 ? 0.652 6.685 10.337 1.00 84.06 163 LEU A O 1
ATOM 1292 N N . ARG A 1 164 ? 1.482 5.954 12.283 1.00 82.12 164 ARG A N 1
ATOM 1293 C CA . ARG A 1 164 ? 0.175 5.862 12.959 1.00 82.12 164 ARG A CA 1
ATOM 1294 C C . ARG A 1 164 ? -0.547 7.204 13.042 1.00 82.12 164 ARG A C 1
ATOM 1296 O O . ARG A 1 164 ? -1.758 7.248 12.844 1.00 82.12 164 ARG A O 1
ATOM 1303 N N . ASN A 1 165 ? 0.185 8.284 13.304 1.00 83.44 165 ASN A N 1
ATOM 1304 C CA . ASN A 1 165 ? -0.376 9.633 13.328 1.00 83.44 165 ASN A CA 1
ATOM 1305 C C . ASN A 1 165 ? -0.774 10.107 11.925 1.00 83.44 165 ASN A C 1
ATOM 1307 O O . ASN A 1 165 ? -1.834 10.707 11.772 1.00 83.44 165 ASN A O 1
ATOM 1311 N N . ALA A 1 166 ? 0.026 9.798 10.901 1.00 84.31 166 ALA A N 1
ATOM 1312 C CA . ALA A 1 166 ? -0.292 10.125 9.513 1.00 84.31 166 ALA A CA 1
ATOM 1313 C C . ALA A 1 166 ? -1.587 9.435 9.052 1.00 84.31 166 ALA A C 1
ATOM 1315 O O . ALA A 1 166 ? -2.427 10.059 8.407 1.00 84.31 166 ALA A O 1
ATOM 1316 N N . VAL A 1 167 ? -1.800 8.174 9.446 1.00 90.44 167 VAL A N 1
ATOM 1317 C CA . VAL A 1 167 ? -3.030 7.442 9.100 1.00 90.44 167 VAL A CA 1
ATOM 1318 C C . VAL A 1 167 ? -4.220 7.766 10.002 1.00 90.44 167 VAL A C 1
ATOM 1320 O O . VAL A 1 167 ? -5.352 7.461 9.636 1.00 90.44 167 VAL A O 1
ATOM 1323 N N . ALA A 1 168 ? -4.011 8.411 11.155 1.00 87.38 168 ALA A N 1
ATOM 1324 C CA . ALA A 1 168 ? -5.098 8.769 12.066 1.00 87.38 168 ALA A CA 1
ATOM 1325 C C . ALA A 1 168 ? -6.120 9.717 11.412 1.00 87.38 168 ALA A C 1
ATOM 1327 O O . ALA A 1 168 ? -7.312 9.594 11.677 1.00 87.38 168 ALA A O 1
ATOM 1328 N N . GLY A 1 169 ? -5.686 10.598 10.499 1.00 89.75 169 GLY A N 1
ATOM 1329 C CA . GLY A 1 169 ? -6.589 11.471 9.731 1.00 89.75 169 GLY A CA 1
ATOM 1330 C C . GLY A 1 169 ? -7.585 10.711 8.841 1.00 89.75 169 GLY A C 1
ATOM 1331 O O . GLY A 1 169 ? -8.671 11.212 8.541 1.00 89.75 169 GLY A O 1
ATOM 1332 N N . TYR A 1 170 ? -7.260 9.466 8.487 1.00 95.00 170 TYR A N 1
ATOM 1333 C CA . TYR A 1 170 ? -8.106 8.588 7.684 1.00 95.00 170 TYR A CA 1
ATOM 1334 C C . TYR A 1 170 ? -9.111 7.789 8.518 1.00 95.00 170 TYR A C 1
ATOM 1336 O O . TYR A 1 170 ? -9.908 7.042 7.954 1.00 95.00 170 TYR A O 1
ATOM 1344 N N . LEU A 1 171 ? -9.097 7.928 9.845 1.00 96.12 171 LEU A N 1
ATOM 1345 C CA . LEU A 1 171 ? -9.985 7.212 10.752 1.00 96.12 171 LEU A CA 1
ATOM 1346 C C . LEU A 1 171 ? -10.964 8.182 11.410 1.00 96.12 171 LEU A C 1
ATOM 1348 O O . LEU A 1 171 ? -10.586 9.174 12.028 1.00 96.12 171 LEU A O 1
ATOM 1352 N N . LYS A 1 172 ? -12.251 7.861 11.319 1.00 95.81 172 LYS A N 1
ATOM 1353 C CA . LYS A 1 172 ? -13.328 8.522 12.053 1.00 95.81 172 LYS A CA 1
ATOM 1354 C C . LYS A 1 172 ? -13.760 7.625 13.213 1.00 95.81 172 LYS A C 1
ATOM 1356 O O . LYS A 1 172 ? -14.186 6.496 12.959 1.00 95.81 172 LYS A O 1
ATOM 1361 N N . PRO A 1 173 ? -13.665 8.083 14.472 1.00 94.31 173 PRO A N 1
ATOM 1362 C CA . PRO A 1 173 ? -14.144 7.304 15.604 1.00 94.31 173 PRO A CA 1
ATOM 1363 C C . PRO A 1 173 ? -15.672 7.202 15.573 1.00 94.31 173 PRO A C 1
ATOM 1365 O O . PRO A 1 173 ? -16.369 8.187 15.327 1.00 94.31 173 PRO A O 1
ATOM 1368 N N . ILE A 1 174 ? -16.183 6.012 15.868 1.00 94.44 174 ILE A N 1
ATOM 1369 C CA . ILE A 1 174 ? -17.595 5.758 16.152 1.00 94.44 174 ILE A CA 1
ATOM 1370 C C . ILE A 1 174 ? -17.747 5.818 17.669 1.00 94.44 174 ILE A C 1
ATOM 1372 O O . ILE A 1 174 ? -17.030 5.121 18.391 1.00 94.44 174 ILE A O 1
ATOM 1376 N N . LYS A 1 175 ? -18.641 6.686 18.145 1.00 92.94 175 LYS A N 1
ATOM 1377 C CA . LYS A 1 175 ? -18.848 6.933 19.572 1.00 92.94 175 LYS A CA 1
ATOM 1378 C C . LYS A 1 175 ? -20.240 6.510 20.018 1.00 92.94 175 LYS A C 1
ATOM 1380 O O . LYS A 1 175 ? -21.222 6.810 19.344 1.00 92.94 175 LYS A O 1
ATOM 1385 N N . GLU A 1 176 ? -20.304 5.912 21.200 1.00 90.62 176 GLU A N 1
ATOM 1386 C CA . GLU A 1 176 ? -21.525 5.737 21.984 1.00 90.62 176 GLU A CA 1
ATOM 1387 C C . GLU A 1 176 ? -21.348 6.527 23.289 1.00 90.62 176 GLU A C 1
ATOM 1389 O O . GLU A 1 176 ? -20.653 6.103 24.213 1.00 90.62 176 GLU A O 1
ATOM 1394 N N . GLY A 1 177 ? -21.897 7.746 23.328 1.00 89.88 177 GLY A N 1
ATOM 1395 C CA . GLY A 1 177 ? -21.566 8.724 24.369 1.00 89.88 177 GLY A CA 1
ATOM 1396 C C . GLY A 1 177 ? -20.105 9.183 24.268 1.00 89.88 177 GLY A C 1
ATOM 1397 O O . GLY A 1 177 ? -19.654 9.600 23.202 1.00 89.88 177 GLY A O 1
ATOM 1398 N N . GLU A 1 178 ? -19.362 9.092 25.374 1.00 89.06 178 GLU A N 1
ATOM 1399 C CA . GLU A 1 178 ? -17.928 9.431 25.429 1.00 89.06 178 GLU A CA 1
ATOM 1400 C C . GLU A 1 178 ? -17.010 8.266 25.017 1.00 89.06 178 GLU A C 1
ATOM 1402 O O . GLU A 1 178 ? -15.821 8.465 24.761 1.00 89.06 178 GLU A O 1
ATOM 1407 N N . GLN A 1 179 ? -17.542 7.043 24.925 1.00 89.75 179 GLN A N 1
ATOM 1408 C CA . GLN A 1 179 ? -16.752 5.855 24.620 1.00 89.75 179 GLN A CA 1
ATOM 1409 C C . GLN A 1 179 ? -16.625 5.644 23.108 1.00 89.75 179 GLN A C 1
ATOM 1411 O O . GLN A 1 179 ? -17.615 5.652 22.377 1.00 89.75 179 GLN A O 1
ATOM 1416 N N . ILE A 1 180 ? -15.399 5.401 22.639 1.00 92.00 180 ILE A N 1
ATOM 1417 C CA . ILE A 1 180 ? -15.144 4.957 21.264 1.00 92.00 180 ILE A CA 1
ATOM 1418 C C . ILE A 1 180 ? -15.432 3.455 21.183 1.00 92.00 180 ILE A C 1
ATOM 1420 O O . ILE A 1 180 ? -14.786 2.660 21.866 1.00 92.00 180 ILE A O 1
ATOM 1424 N N . THR A 1 181 ? -16.388 3.069 20.342 1.00 92.75 181 THR A N 1
ATOM 1425 C CA . THR A 1 181 ? -16.800 1.668 20.144 1.00 92.75 181 THR A CA 1
ATOM 1426 C C . THR A 1 181 ? -16.246 1.066 18.855 1.00 92.75 181 THR A C 1
ATOM 1428 O O . THR A 1 181 ? -16.180 -0.155 18.706 1.00 92.75 181 THR A O 1
ATOM 1431 N N . GLY A 1 182 ? -15.767 1.906 17.936 1.00 94.56 182 GLY A N 1
ATOM 1432 C CA . GLY A 1 182 ? -15.149 1.467 16.693 1.00 94.56 182 GLY A CA 1
ATOM 1433 C C . GLY A 1 182 ? -14.585 2.614 15.871 1.00 94.56 182 GLY A C 1
ATOM 1434 O O . GLY A 1 182 ? -14.549 3.764 16.308 1.00 94.56 182 GLY A O 1
ATOM 1435 N N . TYR A 1 183 ? -14.161 2.286 14.655 1.00 96.00 183 TYR A N 1
ATOM 1436 C CA . TYR A 1 183 ? -13.653 3.242 13.681 1.00 96.00 183 TYR A CA 1
ATOM 1437 C C . TYR A 1 183 ? -14.262 2.958 12.311 1.00 96.00 183 TYR A C 1
ATOM 1439 O O . TYR A 1 183 ? -14.502 1.806 11.955 1.00 96.00 183 TYR A O 1
ATOM 1447 N N . THR A 1 184 ? -14.484 4.019 11.549 1.00 96.19 184 THR A N 1
ATOM 1448 C CA . THR A 1 184 ? -14.823 3.976 10.126 1.00 96.19 184 THR A CA 1
ATOM 1449 C C . THR A 1 184 ? -13.812 4.805 9.346 1.00 96.19 184 THR A C 1
ATOM 1451 O O . THR A 1 184 ? -13.100 5.635 9.914 1.00 96.19 184 THR A O 1
ATOM 1454 N N . VAL A 1 185 ? -13.736 4.602 8.041 1.00 96.81 185 VAL A N 1
ATOM 1455 C CA . VAL A 1 185 ? -12.883 5.395 7.164 1.00 96.81 185 VAL A CA 1
ATOM 1456 C C . VAL A 1 185 ? -13.380 6.838 7.073 1.00 96.81 185 VAL A C 1
ATOM 1458 O O . VAL A 1 185 ? -14.565 7.134 6.904 1.00 96.81 185 VAL A O 1
ATOM 1461 N N . ASN A 1 186 ? -12.442 7.777 7.120 1.00 96.69 186 ASN A N 1
ATOM 1462 C CA . ASN A 1 186 ? -12.660 9.129 6.647 1.00 96.69 186 ASN A CA 1
ATOM 1463 C C . ASN A 1 186 ? -12.638 9.143 5.114 1.00 96.69 186 ASN A C 1
ATOM 1465 O O . ASN A 1 186 ? -11.592 9.352 4.502 1.00 96.69 186 ASN A O 1
ATOM 1469 N N . LYS A 1 187 ? -13.807 8.936 4.496 1.00 95.44 187 LYS A N 1
ATOM 1470 C CA . LYS A 1 187 ? -13.941 8.880 3.033 1.00 95.44 187 LYS A CA 1
ATOM 1471 C C . LYS A 1 187 ? -13.347 10.089 2.309 1.00 95.44 187 LYS A C 1
ATOM 1473 O O . LYS A 1 187 ? -12.814 9.928 1.224 1.00 95.44 187 LYS A O 1
ATOM 1478 N N . TYR A 1 188 ? -13.413 11.277 2.907 1.00 96.19 188 TYR A N 1
ATOM 1479 C CA . TYR A 1 188 ? -12.863 12.491 2.306 1.00 96.19 188 TYR A CA 1
ATOM 1480 C C . TYR A 1 188 ? -11.337 12.415 2.156 1.00 96.19 188 TYR A C 1
ATOM 1482 O O . TYR A 1 188 ? -10.825 12.609 1.059 1.00 96.19 188 TYR A O 1
ATOM 1490 N N . GLU A 1 189 ? -10.619 12.067 3.229 1.00 95.50 189 GLU A N 1
ATOM 1491 C CA . GLU A 1 189 ? -9.157 11.913 3.173 1.00 95.50 189 GLU A CA 1
ATOM 1492 C C . GLU A 1 189 ? -8.758 10.742 2.269 1.00 95.50 189 GLU A C 1
ATOM 1494 O O . GLU A 1 189 ? -7.821 10.862 1.486 1.00 95.50 189 GLU A O 1
ATOM 1499 N N . LEU A 1 190 ? -9.513 9.635 2.303 1.00 95.75 190 LEU A N 1
ATOM 1500 C CA . LEU A 1 190 ? -9.296 8.517 1.382 1.00 95.75 190 LEU A CA 1
ATOM 1501 C C . LEU A 1 190 ? -9.454 8.955 -0.084 1.00 95.75 190 LEU A C 1
ATOM 1503 O O . LEU A 1 190 ? -8.571 8.697 -0.896 1.00 95.75 190 LEU A O 1
ATOM 1507 N N . ALA A 1 191 ? -10.554 9.635 -0.416 1.00 96.38 191 ALA A N 1
ATOM 1508 C CA . ALA A 1 191 ? -10.850 10.093 -1.769 1.00 96.38 191 ALA A CA 1
ATOM 1509 C C . ALA A 1 191 ? -9.800 11.081 -2.282 1.00 96.38 191 ALA A C 1
ATOM 1511 O O . ALA A 1 191 ? -9.366 10.954 -3.422 1.00 96.38 191 ALA A O 1
ATOM 1512 N N . LYS A 1 192 ? -9.360 12.009 -1.423 1.00 95.69 192 LYS A N 1
ATOM 1513 C CA . LYS A 1 192 ? -8.298 12.970 -1.729 1.00 95.69 192 LYS A CA 1
ATOM 1514 C C . LYS A 1 192 ? -6.990 12.265 -2.085 1.00 95.69 192 LYS A C 1
ATOM 1516 O O . LYS A 1 192 ? -6.363 12.584 -3.087 1.00 95.69 192 LYS A O 1
ATOM 1521 N N . THR A 1 193 ? -6.589 11.268 -1.302 1.00 94.69 193 THR A N 1
ATOM 1522 C CA . THR A 1 193 ? -5.367 10.497 -1.579 1.00 94.69 193 THR A CA 1
ATOM 1523 C C . THR A 1 193 ? -5.491 9.661 -2.850 1.00 94.69 193 THR A C 1
ATOM 1525 O O . THR A 1 193 ? -4.513 9.490 -3.571 1.00 94.69 193 THR A O 1
ATOM 1528 N N . MET A 1 194 ? -6.699 9.191 -3.162 1.00 96.75 194 MET A N 1
ATOM 1529 C CA . MET A 1 194 ? -7.019 8.451 -4.384 1.00 96.75 194 MET A CA 1
ATOM 1530 C C . MET A 1 194 ? -7.319 9.357 -5.596 1.00 96.75 194 MET A C 1
ATOM 1532 O O . MET A 1 194 ? -7.786 8.860 -6.621 1.00 96.75 194 MET A O 1
ATOM 1536 N N . GLU A 1 195 ? -7.082 10.671 -5.534 1.00 95.19 195 GLU A N 1
ATOM 1537 C CA . GLU A 1 195 ? -7.214 11.536 -6.719 1.00 95.19 195 GLU A CA 1
ATOM 1538 C C . GLU A 1 195 ? -6.200 11.169 -7.806 1.00 95.19 195 GLU A C 1
ATOM 1540 O O . GLU A 1 195 ? -6.546 11.142 -8.992 1.00 95.19 195 GLU A O 1
ATOM 1545 N N . ASP A 1 196 ? -4.981 10.839 -7.378 1.00 93.00 196 ASP A N 1
ATOM 1546 C CA . ASP A 1 196 ? -3.909 10.326 -8.217 1.00 93.00 196 ASP A CA 1
ATOM 1547 C C . ASP A 1 196 ? -4.107 8.831 -8.534 1.00 93.00 196 ASP A C 1
ATOM 1549 O O . ASP A 1 196 ? -4.467 8.025 -7.670 1.00 93.00 196 ASP A O 1
ATOM 1553 N N . VAL A 1 197 ? -3.850 8.452 -9.789 1.00 96.31 197 VAL A N 1
ATOM 1554 C CA . VAL A 1 197 ? -4.046 7.082 -10.286 1.00 96.31 197 VAL A CA 1
ATOM 1555 C C . VAL A 1 197 ? -3.091 6.096 -9.612 1.00 96.31 197 VAL A C 1
ATOM 1557 O O . VAL A 1 197 ? -3.494 4.971 -9.326 1.00 96.31 197 VAL A O 1
ATOM 1560 N N . ILE A 1 198 ? -1.838 6.480 -9.349 1.00 96.75 198 ILE A N 1
ATOM 1561 C CA . ILE A 1 198 ? -0.819 5.591 -8.771 1.00 96.75 198 ILE A CA 1
ATOM 1562 C C . ILE A 1 198 ? -1.174 5.290 -7.315 1.00 96.75 198 ILE A C 1
ATOM 1564 O O . ILE A 1 198 ? -1.184 4.123 -6.907 1.00 96.75 198 ILE A O 1
ATOM 1568 N N . HIS A 1 199 ? -1.538 6.314 -6.542 1.00 96.12 199 HIS A N 1
ATOM 1569 C CA . HIS A 1 199 ? -2.022 6.136 -5.174 1.00 96.12 199 HIS A CA 1
ATOM 1570 C C . HIS A 1 199 ? -3.334 5.346 -5.138 1.00 96.12 199 HIS A C 1
ATOM 1572 O O . HIS A 1 199 ? -3.445 4.374 -4.388 1.00 96.12 199 HIS A O 1
ATOM 1578 N N . GLY A 1 200 ? -4.297 5.687 -5.999 1.00 97.12 200 GLY A N 1
ATOM 1579 C CA . GLY A 1 200 ? -5.555 4.956 -6.145 1.00 97.12 200 GLY A CA 1
ATOM 1580 C C . GLY A 1 200 ? -5.356 3.471 -6.445 1.00 97.12 200 GLY A C 1
ATOM 1581 O O . GLY A 1 200 ? -5.913 2.612 -5.759 1.00 97.12 200 GLY A O 1
ATOM 1582 N N . ALA A 1 201 ? -4.503 3.158 -7.421 1.00 97.56 201 ALA A N 1
ATOM 1583 C CA . ALA A 1 201 ? -4.133 1.800 -7.803 1.00 97.56 201 ALA A CA 1
ATOM 1584 C C . ALA A 1 201 ? -3.431 1.040 -6.668 1.00 97.56 201 ALA A C 1
ATOM 1586 O O . ALA A 1 201 ? -3.740 -0.126 -6.417 1.00 97.56 201 ALA A O 1
ATOM 1587 N N . THR A 1 202 ? -2.521 1.702 -5.949 1.00 97.38 202 THR A N 1
ATOM 1588 C CA . THR A 1 202 ? -1.793 1.121 -4.810 1.00 97.38 202 THR A CA 1
ATOM 1589 C C . THR A 1 202 ? -2.750 0.734 -3.685 1.00 97.38 202 THR A C 1
ATOM 1591 O O . THR A 1 202 ? -2.750 -0.417 -3.240 1.00 97.38 202 THR A O 1
ATOM 1594 N N . ILE A 1 203 ? -3.631 1.655 -3.283 1.00 97.44 203 ILE A N 1
ATOM 1595 C CA . ILE A 1 203 ? -4.629 1.414 -2.234 1.00 97.44 203 ILE A CA 1
ATOM 1596 C C . ILE A 1 203 ? -5.611 0.323 -2.671 1.00 97.44 203 ILE A C 1
ATOM 1598 O O . ILE A 1 203 ? -5.899 -0.599 -1.901 1.00 97.44 203 ILE A O 1
ATOM 1602 N N . TYR A 1 204 ? -6.086 0.375 -3.919 1.00 97.44 204 TYR A N 1
ATOM 1603 C CA . TYR A 1 204 ? -6.975 -0.642 -4.475 1.00 97.44 204 TYR A CA 1
ATOM 1604 C C . TYR A 1 204 ? -6.335 -2.033 -4.426 1.00 97.44 204 TYR A C 1
ATOM 1606 O O . TYR A 1 204 ? -6.919 -2.966 -3.864 1.00 97.44 204 TYR A O 1
ATOM 1614 N N . LYS A 1 205 ? -5.098 -2.172 -4.914 1.00 97.00 205 LYS A N 1
ATOM 1615 C CA . LYS A 1 205 ? -4.353 -3.434 -4.871 1.00 97.00 205 LYS A CA 1
ATOM 1616 C C . LYS A 1 205 ? -4.155 -3.935 -3.444 1.00 97.00 205 LYS A C 1
ATOM 1618 O O . LYS A 1 205 ? -4.362 -5.123 -3.186 1.00 97.00 205 LYS A O 1
ATOM 1623 N N . ASN A 1 206 ? -3.792 -3.061 -2.507 1.00 96.56 206 ASN A N 1
ATOM 1624 C CA . ASN A 1 206 ? -3.628 -3.448 -1.107 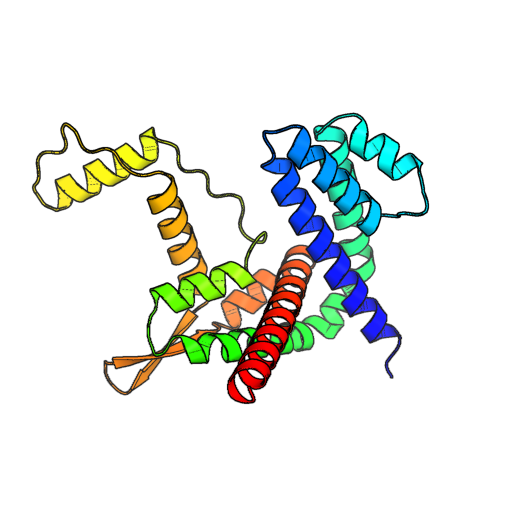1.00 96.56 206 ASN A CA 1
ATOM 1625 C C . ASN A 1 206 ? -4.953 -3.952 -0.526 1.00 96.56 206 ASN A C 1
ATOM 1627 O O . ASN A 1 206 ? -4.971 -5.003 0.114 1.00 96.56 206 ASN A O 1
ATOM 1631 N N . SER A 1 207 ? -6.071 -3.288 -0.840 1.00 96.69 207 SER A N 1
ATOM 1632 C CA . SER A 1 207 ? -7.393 -3.713 -0.376 1.00 96.69 207 SER A CA 1
ATOM 1633 C C . SER A 1 207 ? -7.779 -5.115 -0.857 1.00 96.69 207 SER A C 1
ATOM 1635 O O . SER A 1 207 ? -8.265 -5.926 -0.069 1.00 96.69 207 SER A O 1
ATOM 1637 N N . ARG A 1 208 ? -7.475 -5.443 -2.119 1.00 95.31 208 ARG A N 1
ATOM 1638 C CA . ARG A 1 208 ? -7.729 -6.767 -2.705 1.00 95.31 208 ARG A CA 1
ATOM 1639 C C . ARG A 1 208 ? -6.842 -7.851 -2.108 1.00 95.31 208 ARG A C 1
ATOM 1641 O O . ARG A 1 208 ? -7.301 -8.965 -1.860 1.00 95.31 208 ARG A O 1
ATOM 1648 N N . VAL A 1 209 ? -5.570 -7.542 -1.857 1.00 93.56 209 VAL A N 1
ATOM 1649 C CA . VAL A 1 209 ? -4.640 -8.485 -1.219 1.00 93.56 209 VAL A CA 1
ATOM 1650 C C . VAL A 1 209 ? -5.056 -8.776 0.223 1.00 93.56 209 VAL A C 1
ATOM 1652 O O . VAL A 1 209 ? -5.052 -9.940 0.627 1.00 93.56 209 VAL A O 1
ATOM 1655 N N . ILE A 1 210 ? -5.432 -7.747 0.986 1.00 93.31 210 ILE A N 1
ATOM 1656 C CA . ILE A 1 210 ? -5.865 -7.897 2.379 1.00 93.31 210 ILE A CA 1
ATOM 1657 C C . ILE A 1 210 ? -7.141 -8.737 2.452 1.00 93.31 210 ILE A C 1
ATOM 1659 O O . ILE A 1 210 ? -7.158 -9.723 3.187 1.00 93.31 210 ILE A O 1
ATOM 1663 N N . GLU A 1 211 ? -8.159 -8.427 1.644 1.00 92.12 211 GLU A N 1
ATOM 1664 C CA . GLU A 1 211 ? -9.393 -9.221 1.585 1.00 92.12 211 GLU A CA 1
ATOM 1665 C C . GLU A 1 211 ? -9.098 -10.699 1.309 1.00 92.12 211 GLU A C 1
ATOM 1667 O O . GLU A 1 211 ? -9.496 -11.568 2.085 1.00 92.12 211 GLU A O 1
ATOM 1672 N N . LYS A 1 212 ? -8.329 -10.990 0.253 1.00 90.75 212 LYS A N 1
ATOM 1673 C CA . LYS A 1 212 ? -7.984 -12.367 -0.122 1.00 90.75 212 LYS A CA 1
ATOM 1674 C C . LYS A 1 212 ? -7.257 -13.109 1.002 1.00 90.75 212 LYS A C 1
ATOM 1676 O O . LYS A 1 212 ? -7.449 -14.311 1.186 1.00 90.75 212 LYS A O 1
ATOM 1681 N N . ASN A 1 213 ? -6.398 -12.419 1.750 1.00 89.25 213 ASN A N 1
ATOM 1682 C CA . ASN A 1 213 ? -5.701 -13.007 2.892 1.00 89.25 213 ASN A CA 1
ATOM 1683 C C . ASN A 1 213 ? -6.652 -13.257 4.072 1.00 89.25 213 ASN A C 1
ATOM 1685 O O . ASN A 1 213 ? -6.546 -14.300 4.719 1.00 89.25 213 ASN A O 1
ATOM 1689 N N . MET A 1 214 ? -7.604 -12.354 4.323 1.00 86.31 214 MET A N 1
ATOM 1690 C CA . MET A 1 214 ? -8.639 -12.537 5.344 1.00 86.31 214 MET A CA 1
ATOM 1691 C C . MET A 1 214 ? -9.570 -13.707 5.012 1.00 86.31 214 MET A C 1
ATOM 1693 O O . MET A 1 214 ? -9.886 -14.501 5.896 1.00 86.31 214 MET A O 1
ATOM 1697 N N . GLU A 1 215 ? -9.988 -13.852 3.755 1.00 88.44 215 GLU A N 1
ATOM 1698 C CA . GLU A 1 215 ? -10.812 -14.979 3.300 1.00 88.44 215 GLU A CA 1
ATOM 1699 C C . GLU A 1 215 ? -10.097 -16.314 3.519 1.00 88.44 215 GLU A C 1
ATOM 1701 O O . GLU A 1 215 ? -10.638 -17.204 4.176 1.00 88.44 215 GLU A O 1
ATOM 1706 N N . LYS A 1 216 ? -8.833 -16.416 3.089 1.00 88.81 216 LYS A N 1
ATOM 1707 C CA . LYS A 1 216 ? -8.003 -17.607 3.322 1.00 88.81 216 LYS A CA 1
ATOM 1708 C C . LYS A 1 216 ? -7.832 -17.928 4.806 1.00 88.81 216 LYS A C 1
ATOM 1710 O O . LYS A 1 216 ? -7.882 -19.094 5.191 1.00 88.81 216 LYS A O 1
ATOM 1715 N N . ALA A 1 217 ? -7.635 -16.915 5.650 1.00 84.81 217 ALA A N 1
ATOM 1716 C CA . ALA A 1 217 ? -7.519 -17.109 7.094 1.00 84.81 217 ALA A CA 1
ATOM 1717 C C . ALA A 1 217 ? -8.835 -17.623 7.706 1.00 84.81 217 ALA A C 1
ATOM 1719 O O . ALA A 1 217 ? -8.816 -18.545 8.523 1.00 84.81 217 ALA A O 1
ATOM 1720 N N . LYS A 1 218 ? -9.982 -17.085 7.268 1.00 85.38 218 LYS A N 1
ATOM 1721 C CA . LYS A 1 218 ? -11.316 -17.542 7.690 1.00 85.38 218 LYS A CA 1
ATOM 1722 C C . LYS A 1 218 ? -11.588 -18.986 7.254 1.00 85.38 218 LYS A C 1
ATOM 1724 O O . LYS A 1 218 ? -12.150 -19.757 8.031 1.00 85.38 218 LYS A O 1
ATOM 1729 N N . GLU A 1 219 ? -11.190 -19.373 6.044 1.00 87.19 219 GLU A N 1
ATOM 1730 C CA . GLU A 1 219 ? -11.304 -20.755 5.556 1.00 87.19 219 GLU A CA 1
ATOM 1731 C C . GLU A 1 219 ? -10.420 -21.722 6.352 1.00 87.19 219 GLU A C 1
ATOM 1733 O O . GLU A 1 219 ? -10.892 -22.776 6.787 1.00 87.19 219 GLU A O 1
ATOM 1738 N N . ALA A 1 220 ? -9.165 -21.343 6.613 1.00 84.62 220 ALA A N 1
ATOM 1739 C CA . ALA A 1 220 ? -8.238 -22.142 7.407 1.00 84.62 220 ALA A CA 1
ATOM 1740 C C . ALA A 1 220 ? -8.751 -22.361 8.842 1.00 84.62 220 ALA A C 1
ATOM 1742 O O . ALA A 1 220 ? -8.735 -23.495 9.325 1.00 84.62 220 ALA A O 1
ATOM 1743 N N . ALA A 1 221 ? -9.280 -21.318 9.492 1.00 79.31 221 ALA A N 1
ATOM 1744 C CA . ALA A 1 221 ? -9.874 -21.412 10.828 1.00 79.31 221 ALA A CA 1
ATOM 1745 C C . ALA A 1 221 ? -11.068 -22.384 10.858 1.00 79.31 221 ALA A C 1
ATOM 1747 O O . ALA A 1 221 ? -11.082 -23.317 11.659 1.00 79.31 221 ALA A O 1
ATOM 1748 N N . LYS A 1 222 ? -12.005 -22.261 9.905 1.00 80.62 222 LYS A N 1
ATOM 1749 C CA . LYS A 1 222 ? -13.155 -23.177 9.780 1.00 80.62 222 LYS A CA 1
ATOM 1750 C C . LYS A 1 222 ? -12.747 -24.629 9.519 1.00 80.62 222 LYS A C 1
ATOM 1752 O O . LYS A 1 222 ? -13.472 -25.544 9.897 1.00 80.62 222 LYS A O 1
ATOM 1757 N N . SER A 1 223 ? -11.625 -24.858 8.834 1.00 70.94 223 SER A N 1
ATOM 1758 C CA . SER A 1 223 ? -11.121 -26.209 8.563 1.00 70.94 223 SER A CA 1
ATOM 1759 C C . SER A 1 223 ? -10.491 -26.871 9.793 1.00 70.94 223 SER A C 1
ATOM 1761 O O . SER A 1 223 ? -10.591 -28.087 9.940 1.00 70.94 223 SER A O 1
ATOM 1763 N N . ASN A 1 224 ? -9.893 -26.076 10.687 1.00 64.88 224 ASN A N 1
ATOM 1764 C CA . ASN A 1 224 ? -9.305 -26.555 11.937 1.00 64.88 224 ASN A CA 1
ATOM 1765 C C . ASN A 1 224 ? -10.359 -26.796 13.022 1.00 64.88 224 ASN A C 1
ATOM 1767 O O . ASN A 1 224 ? -10.181 -27.697 13.824 1.00 64.88 224 ASN A O 1
ATOM 1771 N N . GLU A 1 225 ? -11.473 -26.059 13.019 1.00 60.72 225 GLU A N 1
ATOM 1772 C CA . GLU A 1 225 ? -12.607 -26.301 13.932 1.00 60.72 225 GLU A CA 1
ATOM 1773 C C . GLU A 1 225 ? -13.421 -27.562 13.581 1.00 60.72 225 GLU A C 1
ATOM 1775 O O . GLU A 1 225 ? -14.254 -28.006 14.367 1.00 60.72 225 GLU A O 1
ATOM 1780 N N . ARG A 1 226 ? -13.211 -28.132 12.387 1.00 56.56 226 ARG A N 1
ATOM 1781 C CA . ARG A 1 226 ? -13.879 -29.356 11.905 1.00 56.56 226 ARG A CA 1
ATOM 1782 C C . ARG A 1 226 ? -13.038 -30.628 12.076 1.00 56.56 226 ARG A C 1
ATOM 1784 O O . ARG A 1 226 ? -13.494 -31.690 11.653 1.00 56.56 226 ARG A O 1
ATOM 1791 N N . LYS A 1 227 ? -11.824 -30.518 12.618 1.00 50.12 227 LYS A N 1
ATOM 1792 C CA . LYS A 1 227 ? -10.941 -31.644 12.954 1.00 50.12 227 LYS A CA 1
ATOM 1793 C C . LYS A 1 227 ? -10.955 -31.883 14.454 1.00 50.12 227 LYS A C 1
ATOM 1795 O O . LYS A 1 227 ? -10.868 -33.071 14.825 1.00 50.12 227 LYS A O 1
#

Secondary structure (DSSP, 8-state):
--HHHHHHHHHHHHHHHHHHHHHHHHT--SHHHHHHHHHHHHHHH-TT-HHHHHHHHH-HHHHHHHHHHHHHHHHHHHHHHHHHHHHHHHHHHHHHHHHHHGGGTT-HHHHHHHHHHHTTTTS------HHHHHHHHHHHHHHTT---TTPPP-HHHHHHHHHHHHHHTTEEEEEETTEEEEEEE-HHHHHHHTTSHHHHHHHHHHHHHHHHHHHHHHHHHHHHTT-

Sequence (227 aa):
MNENKLKLEDMLMNIGGLNSVLTRLNNAEKQGDRVKLYQSAYQLIDPSNPDVLTELTRNPESAIIQVEMVIGKRAGDINNSYQENKENIIDDVEKRINESLKETKGDGAKASQLMLQYLNDVFEDINISQDEANMIARKNLMELGMHPFETMGSPAKYKDLRLRNAVAGYLKPIKEGEQITGYTVNKYELAKTMEDVIHGATIYKNSRVIEKNMEKAKEAAKSNERK